Protein AF-A0AAE0XET7-F1 (afdb_monomer_lite)

Secondary structure (DSSP, 8-state):
--PPPPPP-----------GGG---HHHHHHHHHHHHSPPP-------PPP----PPPPP------------TT-SS-TTPPPPPP-----PPPHHHHHHHHHHHHHHHHHHHHHHHHHHHS--PPPPPPSS-THHHHHTTT-----------HHHHHHHHHTTB--GGG----GGG-----TT--HHHHHHHHHHHHHHHHHTTTT-HHHHHHHHHHHHHHHHHHHHHHHTTS--S-HHHHHHHHH---HHHHHHHHHHHHHHTT-GGGGGB---HHHHHHTHHHHHHHTTSHHHHHHHHS--------GGGSSS-------

Organism: NCBI:txid231223

pLDDT: mean 75.98, std 22.24, range [29.56, 98.19]

Foldseek 3Di:
DDDDDDDDDDDDDDDDDPDPPPPDDLVNVVVVCVVPPPDDDDDPDDDDDDDDDDDDDDDDDDDDDDDDDDDDPPPPPPPDDPPDPDPPPPPDDDPVLVVVVVLQVVLVVQQVVQVVCCVPPNHDDHDDHDPDDNVVVVVPVPPPPVPPVPPQALVNVLVVQVVQFADLLPPDDLVLLDDDDDPPCDPVNLLVSLQSLLVVCVVVVVQQLQSLLSNLVSLVVSVVVVVVCVVVVVDVDDPQVVCCVRPNDGPVSSVLSVVSNVVLVQFVSSSRGRGRSVVCSVCVVSVVVSCVDSVSVCVRNDDDCNDDDDPPPPPPPDDDDDD

Sequence (323 aa):
MSNTPSPTDSELLADSPRDLSELVDPQTAKTYYQTVYISPESSQDTLILPDNMNQAPSTSKHQFVQGATVPNPAFEQAVNTPLPPSPTMQQSWTPEEIIILQEHLIFHTKMIEAINTAAVSGPQKLPKPPKRKLENLFKEKGGKLKKTKKVMTPQGFHNYLLQHIQDMTKSISREAFLFKVGEDVHIDQAIDQLKNAYKHLCRQNSQSMVFNCEFGNFLNELYKWFEQMKIQGLITMSWQVWLNTHINISASHASSLRQLSSIVNGFPKLKTIDLPLREVLQNLKLLKEMLTVPEYFTFWASAVAIPFETTSSQEQVVAKEHP

Radius of gyration: 33.46 Å; chains: 1; bounding box: 65×125×62 Å

Structure (mmCIF, N/CA/C/O backbone):
data_AF-A0AAE0XET7-F1
#
_entry.id   AF-A0AAE0XET7-F1
#
loop_
_atom_site.group_PDB
_atom_site.id
_atom_site.type_symbol
_atom_site.label_atom_id
_atom_site.label_alt_id
_atom_site.label_comp_id
_atom_site.label_asym_id
_atom_site.label_entity_id
_atom_site.label_seq_id
_atom_site.pdbx_PDB_ins_code
_atom_site.Cartn_x
_atom_site.Cartn_y
_atom_site.Cartn_z
_atom_site.occupancy
_atom_site.B_iso_or_equiv
_atom_site.auth_seq_id
_atom_site.auth_comp_id
_atom_site.auth_asym_id
_atom_site.auth_atom_id
_atom_site.pdbx_PDB_model_num
ATOM 1 N N . MET A 1 1 ? 13.924 -73.139 -17.179 1.00 52.06 1 MET A N 1
ATOM 2 C CA . MET A 1 1 ? 13.373 -73.281 -15.816 1.00 52.06 1 MET A CA 1
ATOM 3 C C . MET A 1 1 ? 14.205 -72.406 -14.901 1.00 52.06 1 MET A C 1
ATOM 5 O O . MET A 1 1 ? 15.321 -72.782 -14.572 1.00 52.06 1 MET A O 1
ATOM 9 N N . SER A 1 2 ? 13.705 -71.213 -14.589 1.00 38.22 2 SER A N 1
ATOM 10 C CA . SER A 1 2 ? 14.395 -70.228 -13.755 1.00 38.22 2 SER A CA 1
ATOM 11 C C . SER A 1 2 ? 13.341 -69.569 -12.874 1.00 38.22 2 SER A C 1
ATOM 13 O O . SER A 1 2 ? 12.460 -68.879 -13.376 1.00 38.22 2 SER A O 1
ATOM 15 N N . ASN A 1 3 ? 13.402 -69.884 -11.581 1.00 42.00 3 ASN A N 1
ATOM 16 C CA . ASN A 1 3 ? 12.521 -69.371 -10.539 1.00 42.00 3 ASN A CA 1
ATOM 17 C C . ASN A 1 3 ? 12.942 -67.946 -10.167 1.00 42.00 3 ASN A C 1
ATOM 19 O O . ASN A 1 3 ? 14.066 -67.734 -9.717 1.00 42.00 3 ASN A O 1
ATOM 23 N N . THR A 1 4 ? 12.029 -66.991 -10.307 1.00 50.12 4 THR A N 1
ATOM 24 C CA . THR A 1 4 ? 12.120 -65.659 -9.696 1.00 50.12 4 THR A CA 1
ATOM 25 C C . THR A 1 4 ? 11.289 -65.634 -8.410 1.00 50.12 4 THR A C 1
ATOM 27 O O . THR A 1 4 ? 10.130 -66.051 -8.457 1.00 50.12 4 THR A O 1
ATOM 30 N N . PRO A 1 5 ? 11.830 -65.165 -7.270 1.00 54.12 5 PRO A N 1
ATOM 31 C CA . PRO A 1 5 ? 11.065 -65.033 -6.036 1.00 54.12 5 PRO A CA 1
ATOM 32 C C . PRO A 1 5 ? 10.233 -63.740 -6.010 1.00 54.12 5 PRO A C 1
ATOM 34 O O . PRO A 1 5 ? 10.670 -62.685 -6.469 1.00 54.12 5 PRO A O 1
ATOM 37 N N . SER A 1 6 ? 9.029 -63.870 -5.453 1.00 44.47 6 SER A N 1
ATOM 38 C CA . SER A 1 6 ? 8.052 -62.810 -5.175 1.00 44.47 6 SER A CA 1
ATOM 39 C C . SER A 1 6 ? 8.551 -61.862 -4.074 1.00 44.47 6 SER A C 1
ATOM 41 O O . SER A 1 6 ? 9.122 -62.355 -3.099 1.00 44.47 6 SER A O 1
ATOM 43 N N . PRO A 1 7 ? 8.315 -60.539 -4.162 1.00 56.00 7 PRO A N 1
ATOM 44 C CA . PRO A 1 7 ? 8.606 -59.624 -3.072 1.00 56.00 7 PRO A CA 1
ATOM 45 C C . PRO A 1 7 ? 7.455 -59.611 -2.061 1.00 56.00 7 PRO A C 1
ATOM 47 O O . PRO A 1 7 ? 6.288 -59.444 -2.408 1.00 56.00 7 PRO A O 1
ATOM 50 N N . THR A 1 8 ? 7.847 -59.833 -0.814 1.00 51.62 8 THR A N 1
ATOM 51 C CA . THR A 1 8 ? 7.053 -59.877 0.408 1.00 51.62 8 THR A CA 1
ATOM 52 C C . THR A 1 8 ? 6.444 -58.519 0.753 1.00 51.62 8 THR A C 1
ATOM 54 O O . THR A 1 8 ? 7.097 -57.482 0.621 1.00 51.62 8 THR A O 1
ATOM 57 N N . ASP A 1 9 ? 5.210 -58.571 1.250 1.00 47.06 9 ASP A N 1
ATOM 58 C CA . ASP A 1 9 ? 4.453 -57.486 1.868 1.00 47.06 9 ASP A CA 1
ATOM 59 C C . ASP A 1 9 ? 5.293 -56.671 2.862 1.00 47.06 9 ASP A C 1
ATOM 61 O O . ASP A 1 9 ? 5.854 -57.208 3.818 1.00 47.06 9 ASP A O 1
ATOM 65 N N . SER A 1 10 ? 5.357 -55.356 2.640 1.00 47.47 10 SER A N 1
ATOM 66 C CA . SER A 1 10 ? 5.824 -54.383 3.628 1.00 47.47 10 SER A CA 1
ATOM 67 C C . SER A 1 10 ? 4.638 -53.564 4.123 1.00 47.47 10 SER A C 1
ATOM 69 O O . SER A 1 10 ? 4.019 -52.789 3.396 1.00 47.47 10 SER A O 1
ATOM 71 N N . GLU A 1 11 ? 4.350 -53.815 5.388 1.00 43.31 11 GLU A N 1
ATOM 72 C CA . GLU A 1 11 ? 3.424 -53.179 6.313 1.00 43.31 11 GLU A CA 1
ATOM 73 C C . GLU A 1 11 ? 3.522 -51.637 6.259 1.00 43.31 11 GLU A C 1
ATOM 75 O O . GLU A 1 11 ? 4.497 -51.034 6.707 1.00 43.31 11 GLU A O 1
ATOM 80 N N . LEU A 1 12 ? 2.506 -50.983 5.686 1.00 41.19 12 LEU A N 1
ATOM 81 C CA . LEU A 1 12 ? 2.337 -49.527 5.709 1.00 41.19 12 LEU A CA 1
ATOM 82 C C . LEU A 1 12 ? 1.674 -49.118 7.033 1.00 41.19 12 LEU A C 1
ATOM 84 O O . LEU A 1 12 ? 0.451 -49.122 7.166 1.00 41.19 12 LEU A O 1
ATOM 88 N N . LEU A 1 13 ? 2.502 -48.762 8.017 1.00 43.97 13 LEU A N 1
ATOM 89 C CA . LEU A 1 13 ? 2.089 -48.025 9.212 1.00 43.97 13 LEU A CA 1
ATOM 90 C C . LEU A 1 13 ? 1.593 -46.633 8.796 1.00 43.97 13 LEU A C 1
ATOM 92 O O . LEU A 1 13 ? 2.347 -45.815 8.271 1.00 43.97 13 LEU A O 1
ATOM 96 N N . ALA A 1 14 ? 0.306 -46.379 9.024 1.00 37.56 14 ALA A N 1
ATOM 97 C CA . ALA A 1 14 ? -0.303 -45.069 8.872 1.00 37.56 14 ALA A CA 1
ATOM 98 C C . ALA A 1 14 ? 0.220 -44.129 9.970 1.00 37.56 14 ALA A C 1
ATOM 100 O O . ALA A 1 14 ? -0.197 -44.217 11.126 1.00 37.56 14 ALA A O 1
ATOM 101 N N . ASP A 1 15 ? 1.132 -43.231 9.600 1.00 36.34 15 ASP A N 1
ATOM 102 C CA . ASP A 1 15 ? 1.523 -42.101 10.438 1.00 36.34 15 ASP A CA 1
ATOM 103 C C . ASP A 1 15 ? 0.338 -41.131 10.548 1.00 36.34 15 ASP A C 1
ATOM 105 O O . ASP A 1 15 ? -0.102 -40.507 9.580 1.00 36.34 15 ASP A O 1
ATOM 109 N N . SER A 1 16 ? -0.206 -41.045 11.758 1.00 39.38 16 SER A N 1
ATOM 110 C CA . SER A 1 16 ? -1.257 -40.103 12.129 1.00 39.38 16 SER A CA 1
ATOM 111 C C . SER A 1 16 ? -0.731 -38.661 12.003 1.00 39.38 16 SER A C 1
ATOM 113 O O . SER A 1 16 ? 0.401 -38.396 12.423 1.00 39.38 16 SER A O 1
ATOM 115 N N . PRO A 1 17 ? -1.503 -37.703 11.454 1.00 38.66 17 PRO A N 1
ATOM 116 C CA . PRO A 1 17 ? -1.043 -36.328 11.304 1.00 38.66 17 PRO A CA 1
ATOM 117 C C . PRO A 1 17 ? -0.797 -35.705 12.682 1.00 38.66 17 PRO A C 1
ATOM 119 O O . PRO A 1 17 ? -1.722 -35.513 13.470 1.00 38.66 17 PRO A O 1
ATOM 122 N N . ARG A 1 18 ? 0.474 -35.397 12.970 1.00 41.59 18 ARG A N 1
ATOM 123 C CA . ARG A 1 18 ? 0.871 -34.609 14.140 1.00 41.59 18 ARG A CA 1
ATOM 124 C C . ARG A 1 18 ? 0.162 -33.259 14.097 1.00 41.59 18 ARG A C 1
ATOM 126 O O . ARG A 1 18 ? 0.288 -32.517 13.125 1.00 41.59 18 ARG A O 1
ATOM 133 N N . ASP A 1 19 ? -0.554 -32.957 15.171 1.00 39.28 19 ASP A N 1
ATOM 134 C CA . ASP A 1 19 ? -1.154 -31.657 15.425 1.00 39.28 19 ASP A CA 1
ATOM 135 C C . ASP A 1 19 ? -0.039 -30.601 15.543 1.00 39.28 19 ASP A C 1
ATOM 137 O O . ASP A 1 19 ? 0.732 -30.574 16.501 1.00 39.28 19 ASP A O 1
ATOM 141 N N . LEU A 1 20 ? 0.109 -29.770 14.508 1.00 42.28 20 LEU A N 1
ATOM 142 C CA . LEU A 1 20 ? 1.127 -28.714 14.422 1.00 42.28 20 LEU A CA 1
ATOM 143 C C . LEU A 1 20 ? 0.732 -27.441 15.192 1.00 42.28 20 LEU A C 1
ATOM 145 O O . LEU A 1 20 ? 1.445 -26.439 15.117 1.00 42.28 20 LEU A O 1
ATOM 149 N N . SER A 1 21 ? -0.381 -27.450 15.935 1.00 45.69 21 SER A N 1
ATOM 150 C CA . SER A 1 21 ? -0.809 -26.294 16.730 1.00 45.69 21 SER A CA 1
ATOM 151 C C . SER A 1 21 ? 0.011 -26.076 18.013 1.00 45.69 21 SER A C 1
ATOM 153 O O . SER A 1 21 ? -0.065 -24.998 18.600 1.00 45.69 21 SER A O 1
ATOM 155 N N . GLU A 1 22 ? 0.857 -27.035 18.409 1.00 46.75 22 GLU A N 1
ATOM 156 C CA . GLU A 1 22 ? 1.582 -27.011 19.691 1.00 46.75 22 GLU A CA 1
ATOM 157 C C . GLU A 1 22 ? 3.047 -26.533 19.634 1.00 46.75 22 GLU A C 1
ATOM 159 O O . GLU A 1 22 ? 3.711 -26.483 20.668 1.00 46.75 22 GLU A O 1
ATOM 164 N N . LEU A 1 23 ? 3.583 -26.151 18.467 1.00 41.59 23 LEU A N 1
ATOM 165 C CA . LEU A 1 23 ? 5.037 -25.954 18.305 1.00 41.59 23 LEU A CA 1
ATOM 166 C C . LEU A 1 23 ? 5.469 -24.599 17.738 1.00 41.59 23 LEU A C 1
ATOM 168 O O . LEU A 1 23 ? 6.503 -24.490 17.080 1.00 41.59 23 LEU A O 1
ATOM 172 N N . VAL A 1 24 ? 4.723 -23.539 18.047 1.00 49.75 24 VAL A N 1
ATOM 173 C CA . VAL A 1 24 ? 5.228 -22.170 17.882 1.00 49.75 24 VAL A CA 1
ATOM 174 C C . VAL A 1 24 ? 5.220 -21.485 19.238 1.00 49.75 24 VAL A C 1
ATOM 176 O O . VAL A 1 24 ? 4.208 -20.950 19.683 1.00 49.75 24 VAL A O 1
ATOM 179 N N . ASP A 1 25 ? 6.377 -21.509 19.897 1.00 57.09 25 ASP A N 1
ATOM 180 C CA . ASP A 1 25 ? 6.626 -20.701 21.084 1.00 57.09 25 ASP A CA 1
ATOM 181 C C . ASP A 1 25 ? 6.330 -19.213 20.761 1.00 57.09 25 ASP A C 1
ATOM 183 O O . ASP A 1 25 ? 6.913 -18.654 19.819 1.00 57.09 25 ASP A O 1
ATOM 187 N N . PRO A 1 26 ? 5.437 -18.546 21.517 1.00 54.06 26 PRO A N 1
ATOM 188 C CA . PRO A 1 26 ? 5.082 -17.145 21.306 1.00 54.06 26 PRO A CA 1
ATOM 189 C C . PRO A 1 26 ? 6.286 -16.191 21.297 1.00 54.06 26 PRO A C 1
ATOM 191 O O . PRO A 1 26 ? 6.232 -15.148 20.635 1.00 54.06 26 PRO A O 1
ATOM 194 N N . GLN A 1 27 ? 7.385 -16.519 21.993 1.00 51.22 27 GLN A N 1
ATOM 195 C CA . GLN A 1 27 ? 8.610 -15.713 21.923 1.00 51.22 27 GLN A CA 1
ATOM 196 C C . GLN A 1 27 ? 9.324 -15.840 20.574 1.00 51.22 27 GLN A C 1
ATOM 198 O O . GLN A 1 27 ? 9.840 -14.842 20.060 1.00 51.22 27 GLN A O 1
ATOM 203 N N . THR A 1 28 ? 9.305 -17.020 19.959 1.00 59.47 28 THR A N 1
ATOM 204 C CA . THR A 1 28 ? 9.910 -17.256 18.641 1.00 59.47 28 THR A CA 1
ATOM 205 C C . THR A 1 28 ? 9.169 -16.473 17.551 1.00 59.47 28 THR A C 1
ATOM 207 O O . THR A 1 28 ? 9.800 -15.787 16.742 1.00 59.47 28 THR A O 1
ATOM 210 N N . ALA A 1 29 ? 7.831 -16.452 17.595 1.00 51.06 29 ALA A N 1
ATOM 211 C CA . ALA A 1 29 ? 7.020 -15.616 16.707 1.00 51.06 29 ALA A CA 1
ATOM 212 C C . ALA A 1 29 ? 7.322 -14.116 16.898 1.00 51.06 29 ALA A C 1
ATOM 214 O O . ALA A 1 29 ? 7.535 -13.389 15.927 1.00 51.06 29 ALA A O 1
ATOM 215 N N . LYS A 1 30 ? 7.434 -13.646 18.147 1.00 51.06 30 LYS A N 1
ATOM 216 C CA . LYS A 1 30 ? 7.759 -12.242 18.451 1.00 51.06 30 LYS A CA 1
ATOM 217 C C . LYS A 1 30 ? 9.141 -11.828 17.925 1.00 51.06 30 LYS A C 1
ATOM 219 O O . LYS A 1 30 ? 9.289 -10.728 17.390 1.00 51.06 30 LYS A O 1
ATOM 224 N N . THR A 1 31 ? 10.125 -12.723 18.025 1.00 56.62 31 THR A N 1
ATOM 225 C CA . THR A 1 31 ? 11.506 -12.483 17.578 1.00 56.62 31 THR A CA 1
ATOM 226 C C . THR A 1 31 ? 11.601 -12.436 16.052 1.00 56.62 31 THR A C 1
ATOM 228 O O . THR A 1 31 ? 12.252 -11.536 15.518 1.00 56.62 31 THR A O 1
ATOM 231 N N . TYR A 1 32 ? 10.882 -13.321 15.349 1.00 46.12 32 TYR A N 1
ATOM 232 C CA . TYR A 1 32 ? 10.802 -13.340 13.883 1.00 46.12 32 TYR A CA 1
ATOM 233 C C . TYR A 1 32 ? 10.241 -12.023 13.317 1.00 46.12 32 TYR A C 1
ATOM 235 O O . TYR A 1 32 ? 10.806 -11.442 12.390 1.00 46.12 32 TYR A O 1
ATOM 243 N N . TYR A 1 33 ? 9.190 -11.467 13.928 1.00 48.81 33 TYR A N 1
ATOM 244 C CA . TYR A 1 33 ? 8.641 -10.179 13.486 1.00 48.81 33 TYR A CA 1
ATOM 245 C C . TYR A 1 33 ? 9.577 -8.992 13.757 1.00 48.81 33 TYR A C 1
ATOM 247 O O . TYR A 1 33 ? 9.623 -8.055 12.959 1.00 48.81 33 TYR A O 1
ATOM 255 N N . GLN A 1 34 ? 10.356 -9.027 14.841 1.00 50.78 34 GLN A N 1
ATOM 256 C CA . GLN A 1 34 ? 11.347 -7.989 15.137 1.00 50.78 34 GLN A CA 1
ATOM 257 C C . GLN A 1 34 ? 12.543 -8.013 14.175 1.00 50.78 34 GLN A C 1
ATOM 259 O O . GLN A 1 34 ? 13.061 -6.950 13.841 1.00 50.78 34 GLN A O 1
ATOM 264 N N . THR A 1 35 ? 12.954 -9.190 13.693 1.00 49.00 35 THR A N 1
ATOM 265 C CA . THR A 1 35 ? 14.085 -9.320 12.754 1.00 49.00 35 THR A CA 1
ATOM 266 C C . THR A 1 35 ? 13.698 -9.069 11.298 1.00 49.00 35 THR A C 1
ATOM 268 O O . THR A 1 35 ? 14.518 -8.555 10.545 1.00 49.00 35 THR A O 1
ATOM 271 N N . VAL A 1 36 ? 12.463 -9.381 10.893 1.00 49.06 36 VAL A N 1
ATOM 272 C CA . VAL A 1 36 ? 12.037 -9.269 9.484 1.00 49.06 36 VAL A CA 1
ATOM 273 C C . VAL A 1 36 ? 11.440 -7.892 9.137 1.00 49.06 36 VAL A C 1
ATOM 275 O O . VAL A 1 36 ? 11.493 -7.485 7.979 1.00 49.06 36 VAL A O 1
ATOM 278 N N . TYR A 1 37 ? 10.911 -7.132 10.111 1.00 46.75 37 TYR A N 1
ATOM 279 C CA . TYR A 1 37 ? 10.130 -5.908 9.833 1.00 46.75 37 TYR A CA 1
ATOM 280 C C . TYR A 1 37 ? 10.711 -4.591 10.375 1.00 46.75 37 TYR A C 1
ATOM 282 O O . TYR A 1 37 ? 10.099 -3.534 10.184 1.00 46.75 37 TYR A O 1
ATOM 290 N N . ILE A 1 38 ? 11.891 -4.612 11.000 1.00 40.78 38 ILE A N 1
ATOM 291 C CA . ILE A 1 38 ? 12.668 -3.396 11.279 1.00 40.78 38 ILE A CA 1
ATOM 292 C C . ILE A 1 38 ? 13.593 -3.165 10.078 1.00 40.78 38 ILE A C 1
ATOM 294 O O . ILE A 1 38 ? 14.682 -3.719 9.989 1.00 40.78 38 ILE A O 1
ATOM 298 N N . SER A 1 39 ? 13.106 -2.394 9.104 1.00 38.38 39 SER A N 1
ATOM 299 C CA . SER A 1 39 ? 13.866 -2.034 7.903 1.00 38.38 39 SER A CA 1
ATOM 300 C C . SER A 1 39 ? 15.103 -1.196 8.266 1.00 38.38 39 SER A C 1
ATOM 302 O O . SER A 1 39 ? 14.964 -0.266 9.066 1.00 38.38 39 SER A O 1
ATOM 304 N N . PRO A 1 40 ? 16.275 -1.447 7.650 1.00 39.03 40 PRO A N 1
ATOM 305 C CA . PRO A 1 40 ? 17.403 -0.528 7.704 1.00 39.03 40 PRO A CA 1
ATOM 306 C C . PRO A 1 40 ? 17.065 0.760 6.939 1.00 39.03 40 PRO A C 1
ATOM 308 O O . PRO A 1 40 ? 16.217 0.788 6.042 1.00 39.03 40 PRO A O 1
ATOM 311 N N . GLU A 1 41 ? 17.702 1.839 7.367 1.00 34.47 41 GLU A N 1
ATOM 312 C CA . GLU A 1 41 ? 17.456 3.224 6.992 1.00 34.47 41 GLU A CA 1
ATOM 313 C C . GLU A 1 41 ? 17.595 3.513 5.484 1.00 34.47 41 GLU A C 1
ATOM 315 O O . GLU A 1 41 ? 18.592 3.195 4.849 1.00 34.47 41 GLU A O 1
ATOM 320 N N . SER A 1 42 ? 16.579 4.194 4.941 1.00 35.78 42 SER A N 1
ATOM 321 C CA . SER A 1 42 ? 16.695 5.438 4.162 1.00 35.78 42 SER A CA 1
ATOM 322 C C . SER A 1 42 ? 17.997 5.660 3.362 1.00 35.78 42 SER A C 1
ATOM 324 O O . SER A 1 42 ? 18.844 6.467 3.752 1.00 35.78 42 SER A O 1
ATOM 326 N N . SER A 1 43 ? 18.084 5.102 2.155 1.00 37.31 43 SER A N 1
ATOM 327 C CA . SER A 1 43 ? 18.883 5.713 1.085 1.00 37.31 43 SER A CA 1
ATOM 328 C C . SER A 1 43 ? 18.164 6.975 0.597 1.00 37.31 43 SER A C 1
ATOM 330 O O . SER A 1 43 ? 17.127 6.901 -0.062 1.00 37.31 43 SER A O 1
ATOM 332 N N . GLN A 1 44 ? 18.678 8.147 0.977 1.00 36.31 44 GLN A N 1
ATOM 333 C CA . GLN A 1 44 ? 18.281 9.415 0.371 1.00 36.31 44 GLN A CA 1
ATOM 334 C C . GLN A 1 44 ? 18.943 9.529 -1.002 1.00 36.31 44 GLN A C 1
ATOM 336 O O . GLN A 1 44 ? 20.104 9.918 -1.106 1.00 36.31 44 GLN A O 1
ATOM 341 N N . ASP A 1 45 ? 18.197 9.206 -2.056 1.00 32.50 45 ASP A N 1
ATOM 342 C CA . ASP A 1 45 ? 18.604 9.568 -3.407 1.00 32.50 45 ASP A CA 1
ATOM 343 C C . ASP A 1 45 ? 18.416 11.072 -3.610 1.00 32.50 45 ASP A C 1
ATOM 345 O O . ASP A 1 45 ? 17.323 11.638 -3.511 1.00 32.50 45 ASP A O 1
ATOM 349 N N . THR A 1 46 ? 19.547 11.718 -3.868 1.00 33.12 46 THR A N 1
ATOM 350 C CA . THR A 1 46 ? 19.669 13.138 -4.169 1.00 33.12 46 THR A CA 1
ATOM 351 C C . THR A 1 46 ? 19.115 13.375 -5.572 1.00 33.12 46 THR A C 1
ATOM 353 O O . THR A 1 46 ? 19.678 12.914 -6.562 1.00 33.12 46 THR A O 1
ATOM 356 N N . LEU A 1 47 ? 17.988 14.083 -5.659 1.00 29.56 47 LEU A N 1
ATOM 357 C CA . LEU A 1 47 ? 17.382 14.515 -6.918 1.00 29.56 47 LEU A CA 1
ATOM 358 C C . LEU A 1 47 ? 18.292 15.530 -7.623 1.00 29.56 47 LEU A C 1
ATOM 360 O O . LEU A 1 47 ? 18.356 16.696 -7.239 1.00 29.56 47 LEU A O 1
ATOM 364 N N . ILE A 1 48 ? 18.957 15.084 -8.687 1.00 34.00 48 ILE A N 1
ATOM 365 C CA . ILE A 1 48 ? 19.506 15.953 -9.729 1.00 34.00 48 ILE A CA 1
ATOM 366 C C . ILE A 1 48 ? 18.359 16.257 -10.702 1.00 34.00 48 ILE A C 1
ATOM 368 O O . ILE A 1 48 ? 17.852 15.363 -11.377 1.00 34.00 48 ILE A O 1
ATOM 372 N N . LEU A 1 49 ? 17.923 17.517 -10.734 1.00 31.84 49 LEU A N 1
ATOM 373 C CA . LEU A 1 49 ? 16.974 18.059 -11.711 1.00 31.84 49 LEU A CA 1
ATOM 374 C C . LEU A 1 49 ? 17.703 18.337 -13.035 1.00 31.84 49 LEU A C 1
ATOM 376 O O . LEU A 1 49 ? 18.648 19.128 -13.022 1.00 31.84 49 LEU A O 1
ATOM 380 N N . PRO A 1 50 ? 17.269 17.777 -14.177 1.00 37.44 50 PRO A N 1
ATOM 381 C CA . PRO A 1 50 ? 17.597 18.355 -15.466 1.00 37.44 50 PRO A CA 1
ATOM 382 C C . PRO A 1 50 ? 16.628 19.493 -15.801 1.00 37.44 50 PRO A C 1
ATOM 384 O O . PRO A 1 50 ? 15.407 19.380 -15.675 1.00 37.44 50 PRO A O 1
ATOM 387 N N . ASP A 1 51 ? 17.238 20.592 -16.227 1.00 35.31 51 ASP A N 1
ATOM 388 C CA . ASP A 1 51 ? 16.622 21.751 -16.851 1.00 35.31 51 ASP A CA 1
ATOM 389 C C . ASP A 1 51 ? 15.903 21.385 -18.161 1.00 35.31 51 ASP A C 1
ATOM 391 O O . ASP A 1 51 ? 16.332 20.492 -18.895 1.00 35.31 51 ASP A O 1
ATOM 395 N N . ASN A 1 52 ? 14.916 22.222 -18.501 1.00 34.38 52 ASN A N 1
ATOM 396 C CA . ASN A 1 52 ? 14.391 22.480 -19.849 1.00 34.38 52 ASN A CA 1
ATOM 397 C C . ASN A 1 52 ? 13.192 21.634 -20.345 1.00 34.38 52 ASN A C 1
ATOM 399 O O . ASN A 1 52 ? 13.317 20.471 -20.708 1.00 34.38 52 ASN A O 1
ATOM 403 N N . MET A 1 53 ? 12.021 22.270 -20.475 1.00 33.81 53 MET A N 1
ATOM 404 C CA . MET A 1 53 ? 11.468 22.699 -21.775 1.00 33.81 53 MET A CA 1
ATOM 405 C C . MET A 1 53 ? 10.038 23.233 -21.596 1.00 33.81 53 MET A C 1
ATOM 407 O O . MET A 1 53 ? 9.091 22.502 -21.312 1.00 33.81 53 MET A O 1
ATOM 411 N N . ASN A 1 54 ? 9.895 24.540 -21.814 1.00 38.06 54 ASN A N 1
ATOM 412 C CA . ASN A 1 54 ? 8.619 25.226 -21.982 1.00 38.06 54 ASN A CA 1
ATOM 413 C C . ASN A 1 54 ? 7.952 24.789 -23.295 1.00 38.06 54 ASN A C 1
ATOM 415 O O . ASN A 1 54 ? 8.449 25.112 -24.373 1.00 38.06 54 ASN A O 1
ATOM 419 N N . GLN A 1 55 ? 6.781 24.157 -23.210 1.00 35.47 55 GLN A N 1
ATOM 420 C CA . GLN A 1 55 ? 5.780 24.199 -24.277 1.00 35.47 55 GLN A CA 1
ATOM 421 C C . GLN A 1 55 ? 4.416 24.521 -23.663 1.00 35.47 55 GLN A C 1
ATOM 423 O O . GLN A 1 55 ? 3.862 23.758 -22.874 1.00 35.47 55 GLN A O 1
ATOM 428 N N . ALA A 1 56 ? 3.905 25.702 -24.006 1.00 41.88 56 ALA A N 1
ATOM 429 C CA . ALA A 1 56 ? 2.582 26.174 -23.633 1.00 41.88 56 ALA A CA 1
ATOM 430 C C . ALA A 1 56 ? 1.513 25.529 -24.533 1.00 41.88 56 ALA A C 1
ATOM 432 O O . ALA A 1 56 ? 1.687 25.530 -25.755 1.00 41.88 56 ALA A O 1
ATOM 433 N N . PRO A 1 57 ? 0.386 25.038 -23.989 1.00 41.84 57 PRO A N 1
ATOM 434 C CA . PRO A 1 57 ? -0.757 24.677 -24.807 1.00 41.84 57 PRO A CA 1
ATOM 435 C C . PRO A 1 57 ? -1.697 25.868 -25.044 1.00 41.84 57 PRO A C 1
ATOM 437 O O . PRO A 1 57 ? -1.966 26.688 -24.166 1.00 41.84 57 PRO A O 1
ATOM 440 N N . SER A 1 58 ? -2.182 25.905 -26.285 1.00 36.91 58 SER A N 1
ATOM 441 C CA . SER A 1 58 ? -3.105 26.863 -26.893 1.00 36.91 58 SER A CA 1
ATOM 442 C C . SER A 1 58 ? -4.348 27.182 -26.060 1.00 36.91 58 SER A C 1
ATOM 444 O O . SER A 1 58 ? -5.040 26.301 -25.552 1.00 36.91 58 SER A O 1
ATOM 446 N N . THR A 1 59 ? -4.686 28.468 -26.035 1.00 36.47 59 THR A N 1
ATOM 447 C CA . THR A 1 59 ? -5.943 29.026 -25.539 1.00 36.47 59 THR A CA 1
ATOM 448 C C . THR A 1 59 ? -7.105 28.676 -26.474 1.00 36.47 59 THR A C 1
ATOM 450 O O . THR A 1 59 ? -7.150 29.085 -27.634 1.00 36.47 59 THR A O 1
ATOM 453 N N . SER A 1 60 ? -8.079 27.923 -25.957 1.00 42.78 60 SER A N 1
ATOM 454 C CA . SER A 1 60 ? -9.356 27.676 -26.632 1.00 42.78 60 SER A CA 1
ATOM 455 C C . SER A 1 60 ? -10.316 28.845 -26.388 1.00 42.78 60 SER A C 1
ATOM 457 O O . SER A 1 60 ? -10.513 29.286 -25.254 1.00 42.78 60 SER A O 1
ATOM 459 N N . LYS A 1 61 ? -10.888 29.370 -27.475 1.00 42.78 61 LYS A N 1
ATOM 460 C CA . LYS A 1 61 ? -11.839 30.488 -27.506 1.00 42.78 61 LYS A CA 1
ATOM 461 C C . LYS A 1 61 ? -13.187 30.054 -26.919 1.00 42.78 61 LYS A C 1
ATOM 463 O O . LYS A 1 61 ? -13.927 29.320 -27.567 1.00 42.78 61 LYS A O 1
ATOM 468 N N . HIS A 1 62 ? -13.548 30.566 -25.743 1.00 48.12 62 HIS A N 1
ATOM 469 C CA . HIS A 1 62 ? -14.934 30.532 -25.277 1.00 48.12 62 HIS A CA 1
ATOM 470 C C . HIS A 1 62 ? -15.743 31.637 -25.966 1.00 48.12 62 HIS A C 1
ATOM 472 O O . HIS A 1 62 ? -15.482 32.827 -25.791 1.00 48.12 62 HIS A O 1
ATOM 478 N N . GLN A 1 63 ? -16.721 31.220 -26.773 1.00 47.22 63 GLN A N 1
ATOM 479 C CA . GLN A 1 63 ? -17.764 32.078 -27.323 1.00 47.22 63 GLN A CA 1
ATOM 480 C C . GLN A 1 63 ? -18.640 32.632 -26.195 1.00 47.22 63 GLN A C 1
ATOM 482 O O . GLN A 1 63 ? -19.202 31.892 -25.390 1.00 47.22 63 GLN A O 1
ATOM 487 N N . PHE A 1 64 ? -18.747 33.956 -26.176 1.00 42.22 64 PHE A N 1
ATOM 488 C CA . PHE A 1 64 ? -19.666 34.731 -25.358 1.00 42.22 64 PHE A CA 1
ATOM 489 C C . PHE A 1 64 ? -21.091 34.524 -25.896 1.00 42.22 64 PHE A C 1
ATOM 491 O O . PHE A 1 64 ? -21.396 34.951 -27.009 1.00 42.22 64 PHE A O 1
ATOM 498 N N . VAL A 1 65 ? -21.962 33.871 -25.127 1.00 51.59 65 VAL A N 1
ATOM 499 C CA . VAL A 1 65 ? -23.405 33.838 -25.404 1.00 51.59 65 VAL A CA 1
ATOM 500 C C . VAL A 1 65 ? -24.038 35.004 -24.651 1.00 51.59 65 VAL A C 1
ATOM 502 O O . VAL A 1 65 ? -24.049 35.030 -23.422 1.00 51.59 65 VAL A O 1
ATOM 505 N N . GLN A 1 66 ? -24.530 35.994 -25.396 1.00 44.59 66 GLN A N 1
ATOM 506 C CA . GLN A 1 66 ? -25.325 37.100 -24.866 1.00 44.59 66 GLN A CA 1
ATOM 507 C C . GLN A 1 66 ? -26.700 36.561 -24.444 1.00 44.59 66 GLN A C 1
ATOM 509 O O . GLN A 1 66 ? -27.558 36.295 -25.282 1.00 44.59 66 GLN A O 1
ATOM 514 N N . GLY A 1 67 ? -26.890 36.354 -23.140 1.00 45.75 67 GLY A N 1
ATOM 515 C CA . GLY A 1 67 ? -28.188 36.048 -22.543 1.00 45.75 67 GLY A CA 1
ATOM 516 C C . GLY A 1 67 ? -28.969 37.332 -22.281 1.00 45.75 67 GLY A C 1
ATOM 517 O O . GLY A 1 67 ? -28.480 38.228 -21.598 1.00 45.75 67 GLY A O 1
ATOM 518 N N . ALA A 1 68 ? -30.171 37.418 -22.846 1.00 48.19 68 ALA A N 1
ATOM 519 C CA . ALA A 1 68 ? -31.096 38.528 -22.676 1.00 48.19 68 ALA A CA 1
ATOM 520 C C . ALA A 1 68 ? -31.565 38.657 -21.216 1.00 48.19 68 ALA A C 1
ATOM 522 O O . ALA A 1 68 ? -32.084 37.713 -20.620 1.00 48.19 68 ALA A O 1
ATOM 523 N N . THR A 1 69 ? -31.398 39.853 -20.658 1.00 47.50 69 THR A N 1
ATOM 524 C CA . THR A 1 69 ? -31.888 40.251 -19.338 1.00 47.50 69 THR A CA 1
ATOM 525 C C . THR A 1 69 ? -33.410 40.384 -19.379 1.00 47.50 69 THR A C 1
ATOM 527 O O . THR A 1 69 ? -33.937 41.332 -19.958 1.00 47.50 69 THR A O 1
ATOM 530 N N . VAL A 1 70 ? -34.129 39.444 -18.764 1.00 58.31 70 VAL A N 1
ATOM 531 C CA . VAL A 1 70 ? -35.566 39.590 -18.492 1.00 58.31 70 VAL A CA 1
ATOM 532 C C . VAL A 1 70 ? -35.719 40.382 -17.186 1.00 58.31 70 VAL A C 1
ATOM 534 O O . VAL A 1 70 ? -35.178 39.951 -16.164 1.00 58.31 70 VAL A O 1
ATOM 537 N N . PRO A 1 71 ? -36.417 41.531 -17.175 1.00 51.28 71 PRO A N 1
ATOM 538 C CA . PRO A 1 71 ? -36.683 42.267 -15.946 1.00 51.28 71 PRO A CA 1
ATOM 539 C C . PRO A 1 71 ? -37.655 41.465 -15.075 1.00 51.28 71 PRO A C 1
ATOM 541 O O . PRO A 1 71 ? -38.755 41.127 -15.503 1.00 51.28 71 PRO A O 1
ATOM 544 N N . ASN A 1 72 ? -37.223 41.138 -13.858 1.00 51.53 72 ASN A N 1
ATOM 545 C CA . ASN A 1 72 ? -38.029 40.466 -12.844 1.00 51.53 72 ASN A CA 1
ATOM 546 C C . ASN A 1 72 ? -38.861 41.525 -12.084 1.00 51.53 72 ASN A C 1
ATOM 548 O O . ASN A 1 72 ? -38.268 42.317 -11.350 1.00 51.53 72 ASN A O 1
ATOM 552 N N . PRO A 1 73 ? -40.200 41.573 -12.221 1.00 53.97 73 PRO A N 1
ATOM 553 C CA . PRO A 1 73 ? -41.042 42.603 -11.603 1.00 53.97 73 PRO A CA 1
ATOM 554 C C . PRO A 1 73 ? -41.352 42.358 -10.110 1.00 53.97 73 PRO A C 1
ATOM 556 O O . PRO A 1 73 ? -42.255 42.972 -9.554 1.00 53.97 73 PRO A O 1
ATOM 559 N N . ALA A 1 74 ? -40.620 41.473 -9.428 1.00 51.91 74 ALA A N 1
ATOM 560 C CA . ALA A 1 74 ? -40.921 41.079 -8.048 1.00 51.91 74 ALA A CA 1
ATOM 561 C C . ALA A 1 74 ? -40.226 41.922 -6.952 1.00 51.91 74 ALA A C 1
ATOM 563 O O . ALA A 1 74 ? -40.274 41.541 -5.784 1.00 51.91 74 ALA A O 1
ATOM 564 N N . PHE A 1 75 ? -39.567 43.041 -7.283 1.00 49.81 75 PHE A N 1
ATOM 565 C CA . PHE A 1 75 ? -38.688 43.751 -6.334 1.00 49.81 75 PHE A CA 1
ATOM 566 C C . PHE A 1 75 ? -39.272 45.013 -5.668 1.00 49.81 75 PHE A C 1
ATOM 568 O O . PHE A 1 75 ? -38.562 45.678 -4.920 1.00 49.81 75 PHE A O 1
ATOM 575 N N . GLU A 1 76 ? -40.552 45.342 -5.869 1.00 51.53 76 GLU A N 1
ATOM 576 C CA . GLU A 1 76 ? -41.130 46.605 -5.360 1.00 51.53 76 GLU A CA 1
ATOM 577 C C . GLU A 1 76 ? -42.044 46.489 -4.124 1.00 51.53 76 GLU A C 1
ATOM 579 O O . GLU A 1 76 ? -42.635 47.482 -3.712 1.00 51.53 76 GLU A O 1
ATOM 584 N N . GLN A 1 77 ? -42.139 45.334 -3.452 1.00 52.75 77 GLN A N 1
ATOM 585 C CA . GLN A 1 77 ? -43.031 45.187 -2.279 1.00 52.75 77 GLN A CA 1
ATOM 586 C C . GLN A 1 77 ? -42.345 44.982 -0.916 1.00 52.75 77 GLN A C 1
ATOM 588 O O . GLN A 1 77 ? -43.007 44.618 0.052 1.00 52.75 77 GLN A O 1
ATOM 593 N N . ALA A 1 78 ? -41.050 45.277 -0.775 1.00 50.53 78 ALA A N 1
ATOM 594 C CA . ALA A 1 78 ? -40.319 45.064 0.486 1.00 50.53 78 ALA A CA 1
ATOM 595 C C . ALA A 1 78 ? -39.972 46.348 1.278 1.00 50.53 78 ALA A C 1
ATOM 597 O O . ALA A 1 78 ? -39.058 46.327 2.098 1.00 50.53 78 ALA A O 1
ATOM 598 N N . VAL A 1 79 ? -40.677 47.469 1.070 1.00 53.22 79 VAL A N 1
ATOM 599 C CA . VAL A 1 79 ? -40.298 48.777 1.664 1.00 53.22 79 VAL A CA 1
ATOM 600 C C . VAL A 1 79 ? -40.879 49.034 3.071 1.00 53.22 79 VAL A C 1
ATOM 602 O O . VAL A 1 79 ? -40.483 49.994 3.715 1.00 53.22 79 VAL A O 1
ATOM 605 N N . ASN A 1 80 ? -41.732 48.166 3.629 1.00 54.91 80 ASN A N 1
ATOM 606 C CA . ASN A 1 80 ? -42.341 48.400 4.955 1.00 54.91 80 ASN A CA 1
ATOM 607 C C . ASN A 1 80 ? -42.265 47.195 5.909 1.00 54.91 80 ASN A C 1
ATOM 609 O O . ASN A 1 80 ? -43.230 46.888 6.605 1.00 54.91 80 ASN A O 1
ATOM 613 N N . THR A 1 81 ? -41.119 46.510 5.971 1.00 60.66 81 THR A N 1
ATOM 614 C CA . THR A 1 81 ? -40.872 45.545 7.058 1.00 60.66 81 THR A CA 1
ATOM 615 C C . THR A 1 81 ? -40.154 46.274 8.200 1.00 60.66 81 THR A C 1
ATOM 617 O O . THR A 1 81 ? -39.069 46.806 7.958 1.00 60.66 81 THR A O 1
ATOM 620 N N . PRO A 1 82 ? -40.716 46.337 9.424 1.00 60.03 82 PRO A N 1
ATOM 621 C CA . PRO A 1 82 ? -40.031 46.907 10.581 1.00 60.03 82 PRO A CA 1
ATOM 622 C C . PRO A 1 82 ? -38.675 46.225 10.756 1.00 60.03 82 PRO A C 1
ATOM 624 O O . PRO A 1 82 ? -38.610 44.993 10.786 1.00 60.03 82 PRO A O 1
ATOM 627 N N . LEU A 1 83 ? -37.597 47.014 10.837 1.00 53.91 83 LEU A N 1
ATOM 628 C CA . LEU A 1 83 ? -36.259 46.481 11.077 1.00 53.91 83 LEU A CA 1
ATOM 629 C C . LEU A 1 83 ? -36.307 45.586 12.327 1.00 53.91 83 LEU A C 1
ATOM 631 O O . LEU A 1 83 ? -36.770 46.054 13.374 1.00 53.91 83 LEU A O 1
ATOM 635 N N . PRO A 1 84 ? -35.838 44.325 12.257 1.00 70.69 84 PRO A N 1
ATOM 636 C CA . PRO A 1 84 ? -35.673 43.527 13.459 1.00 70.69 84 PRO A CA 1
ATOM 637 C C . PRO A 1 84 ? -34.759 44.295 14.425 1.00 70.69 84 PRO A C 1
ATOM 639 O O . PRO A 1 84 ? -33.809 44.942 13.969 1.00 70.69 84 PRO A O 1
ATOM 642 N N . PRO A 1 85 ? -35.041 44.266 15.740 1.00 64.44 85 PRO A N 1
ATOM 643 C CA . PRO A 1 85 ? -34.220 44.958 16.720 1.00 64.44 85 PRO A CA 1
ATOM 644 C C 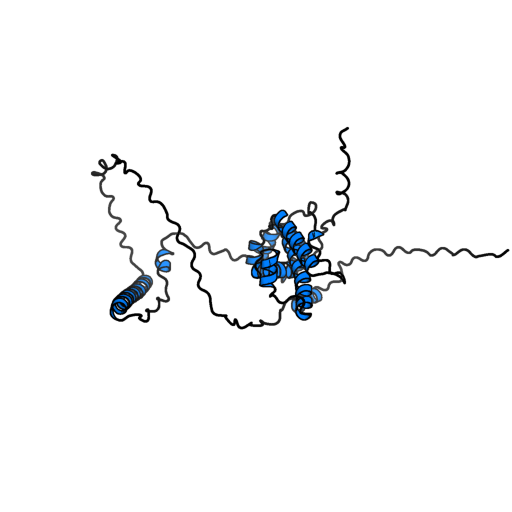. PRO A 1 85 ? -32.774 44.507 16.541 1.00 64.44 85 PRO A C 1
ATOM 646 O O . PRO A 1 85 ? -32.487 43.308 16.590 1.00 64.44 85 PRO A O 1
ATOM 649 N N . SER A 1 86 ? -31.885 45.470 16.279 1.00 51.50 86 SER A N 1
ATOM 650 C CA . SER A 1 86 ? -30.452 45.233 16.147 1.00 51.50 86 SER A CA 1
ATOM 651 C C . SER A 1 86 ? -30.005 44.358 17.315 1.00 51.50 86 SER A C 1
ATOM 653 O O . SER A 1 86 ? -30.190 44.775 18.460 1.00 51.50 86 SER A O 1
ATOM 655 N N . PRO A 1 87 ? -29.464 43.150 17.076 1.00 55.22 87 PRO A N 1
ATOM 656 C CA . PRO A 1 87 ? -28.978 42.325 18.162 1.00 55.22 87 PRO A CA 1
ATOM 657 C C . PRO A 1 87 ? -27.851 43.093 18.845 1.00 55.22 87 PRO A C 1
ATOM 659 O O . PRO A 1 87 ? -26.755 43.239 18.303 1.00 55.22 87 PRO A O 1
ATOM 662 N N . THR A 1 88 ? -28.132 43.604 20.040 1.00 53.91 88 THR A N 1
ATOM 663 C CA . THR A 1 88 ? -27.173 44.244 20.940 1.00 53.91 88 THR A CA 1
ATOM 664 C C . THR A 1 88 ? -26.253 43.172 21.527 1.00 53.91 88 THR A C 1
ATOM 666 O O . THR A 1 88 ? -26.173 42.970 22.732 1.00 53.91 88 THR A O 1
ATOM 669 N N . MET A 1 89 ? -25.559 42.426 20.668 1.00 52.06 89 MET A N 1
ATOM 670 C CA . MET A 1 89 ? -24.428 41.608 21.070 1.00 52.06 89 MET A CA 1
ATOM 671 C C . MET A 1 89 ? -23.183 42.474 20.939 1.00 52.06 89 MET A C 1
ATOM 673 O O . MET A 1 89 ? -22.493 42.455 19.922 1.00 52.06 89 MET A O 1
ATOM 677 N N . GLN A 1 90 ? -22.878 43.232 21.993 1.00 57.38 90 GLN A N 1
ATOM 678 C CA . GLN A 1 90 ? -21.500 43.645 22.247 1.00 57.38 90 GLN A CA 1
ATOM 679 C C . GLN A 1 90 ? -20.701 42.376 22.558 1.00 57.38 90 GLN A C 1
ATOM 681 O O . GLN A 1 90 ? -20.495 42.007 23.711 1.00 57.38 90 GLN A O 1
ATOM 686 N N . GLN A 1 91 ? -20.334 41.638 21.513 1.00 63.56 91 GLN A N 1
ATOM 687 C CA . GLN A 1 91 ? -19.508 40.455 21.652 1.00 63.56 91 GLN A CA 1
ATOM 688 C C . GLN A 1 91 ? -18.091 40.946 21.947 1.00 63.56 91 GLN A C 1
ATOM 690 O O . GLN A 1 91 ? -17.400 41.453 21.062 1.00 63.56 91 GLN A O 1
ATOM 695 N N . SER A 1 92 ? -17.690 40.868 23.213 1.00 79.50 92 SER A N 1
ATOM 696 C CA . SER A 1 92 ? -16.342 41.225 23.629 1.00 79.50 92 SER A CA 1
ATOM 697 C C . SER A 1 92 ? -15.353 40.232 23.021 1.00 79.50 92 SER A C 1
ATOM 699 O O . SER A 1 92 ? -15.466 39.019 23.197 1.00 79.50 92 SER A O 1
ATOM 701 N N . TRP A 1 93 ? -14.397 40.752 22.255 1.00 85.06 93 TRP A N 1
ATOM 702 C CA . TRP A 1 93 ? -13.240 39.983 21.810 1.00 85.06 93 TRP A CA 1
ATOM 703 C C . TRP A 1 93 ? -12.358 39.674 23.017 1.00 85.06 93 TRP A C 1
ATOM 705 O O . TRP A 1 93 ? -12.116 40.543 23.859 1.00 85.06 93 TRP A O 1
ATOM 715 N N . THR A 1 94 ? -11.868 38.445 23.104 1.00 89.25 94 THR A N 1
ATOM 716 C CA . THR A 1 94 ? -10.873 38.081 24.111 1.00 89.25 94 THR A CA 1
ATOM 717 C C . THR A 1 94 ? -9.540 38.783 23.813 1.00 89.25 94 THR A C 1
ATOM 719 O O . THR A 1 94 ? -9.248 39.091 22.652 1.00 89.25 94 THR A O 1
ATOM 722 N N . PRO A 1 95 ? -8.686 39.014 24.828 1.00 91.12 95 PRO A N 1
ATOM 723 C CA . PRO A 1 95 ? -7.365 39.607 24.615 1.00 91.12 95 PRO A CA 1
ATOM 724 C C . PRO A 1 95 ? -6.523 38.856 23.573 1.00 91.12 95 PRO A C 1
ATOM 726 O O . PRO A 1 95 ? -5.841 39.478 22.763 1.00 91.12 95 PRO A O 1
ATOM 729 N N . GLU A 1 96 ? -6.618 37.525 23.538 1.00 89.00 96 GLU A N 1
ATOM 730 C CA . GLU A 1 96 ? -5.871 36.693 22.591 1.00 89.00 96 GLU A CA 1
ATOM 731 C C . GLU A 1 96 ? -6.377 36.866 21.148 1.00 89.00 96 GLU A C 1
ATOM 733 O O . GLU A 1 96 ? -5.584 36.950 20.208 1.00 89.00 96 GLU A O 1
ATOM 738 N N . GLU A 1 97 ? -7.696 36.982 20.958 1.00 89.94 97 GLU A N 1
ATOM 739 C CA . GLU A 1 97 ? -8.286 37.269 19.646 1.00 89.94 97 GLU A CA 1
ATOM 740 C C . GLU A 1 97 ? -7.874 38.657 19.136 1.00 89.94 97 GLU A C 1
ATOM 742 O O . GLU A 1 97 ? -7.557 38.810 17.953 1.00 89.94 97 GLU A O 1
ATOM 747 N N . ILE A 1 98 ? -7.811 39.652 20.029 1.00 92.94 98 ILE A N 1
ATOM 748 C CA . ILE A 1 98 ? -7.336 41.005 19.705 1.00 92.94 98 ILE A CA 1
ATOM 749 C C . ILE A 1 98 ? -5.877 40.960 19.234 1.00 92.94 98 ILE A C 1
ATOM 751 O O . ILE A 1 98 ? -5.549 41.581 18.224 1.00 92.94 98 ILE A O 1
ATOM 755 N N . ILE A 1 99 ? -5.017 40.187 19.906 1.00 94.06 99 ILE A N 1
ATOM 756 C CA . ILE A 1 99 ? -3.613 40.015 19.500 1.00 94.06 99 ILE A CA 1
ATOM 757 C C . ILE A 1 99 ? -3.524 39.395 18.100 1.00 94.06 99 ILE A C 1
ATOM 759 O O . ILE A 1 99 ? -2.781 39.898 17.257 1.00 94.06 99 ILE A O 1
ATOM 763 N N . ILE A 1 100 ? -4.299 38.341 17.816 1.00 92.44 100 ILE A N 1
ATOM 764 C CA . ILE A 1 100 ? -4.321 37.714 16.483 1.00 92.44 100 ILE A CA 1
ATOM 765 C C . ILE A 1 100 ? -4.747 38.733 15.420 1.00 92.44 100 ILE A C 1
ATOM 767 O O . ILE A 1 100 ? -4.105 38.831 14.373 1.00 92.44 100 ILE A O 1
ATOM 771 N N . LEU A 1 101 ? -5.803 39.508 15.681 1.00 94.25 101 LEU A N 1
ATOM 772 C CA . LEU A 1 101 ? -6.274 40.539 14.755 1.00 94.25 101 LEU A CA 1
ATOM 773 C C . LEU A 1 101 ? -5.206 41.608 14.507 1.00 94.25 101 LEU A C 1
ATOM 775 O O . LEU A 1 101 ? -4.974 41.977 13.358 1.00 94.25 101 LEU A O 1
ATOM 779 N N . GLN A 1 102 ? -4.521 42.066 15.555 1.00 96.00 102 GLN A N 1
ATOM 780 C CA . GLN A 1 102 ? -3.453 43.059 15.438 1.00 96.00 102 GLN A CA 1
ATOM 781 C C . GLN A 1 102 ? -2.251 42.532 14.643 1.00 96.00 102 GLN A C 1
ATOM 783 O O . GLN A 1 102 ? -1.745 43.239 13.772 1.00 96.00 102 GLN A O 1
ATOM 788 N N . GLU A 1 103 ? -1.814 41.291 14.882 1.00 96.19 103 GLU A N 1
ATOM 789 C CA . GLU A 1 103 ? -0.721 40.668 14.120 1.00 96.19 103 GLU A CA 1
ATOM 790 C C . GLU A 1 103 ? -1.042 40.604 12.619 1.00 96.19 103 GLU A C 1
ATOM 792 O O . GLU A 1 103 ? -0.196 40.936 11.783 1.00 96.19 103 GLU A O 1
ATOM 797 N N . HIS A 1 104 ? -2.271 40.206 12.276 1.00 97.00 104 HIS A N 1
ATOM 798 C CA . HIS A 1 104 ? -2.733 40.148 10.887 1.00 97.00 104 HIS A CA 1
ATOM 799 C C . HIS A 1 104 ? -2.893 41.534 10.271 1.00 97.00 104 HIS A C 1
ATOM 801 O O . HIS A 1 104 ? -2.470 41.732 9.133 1.00 97.00 104 HIS A O 1
ATOM 807 N N . LEU A 1 105 ? -3.423 42.505 11.017 1.00 96.94 105 LEU A N 1
ATOM 808 C CA . LEU A 1 105 ? -3.527 43.892 10.568 1.00 96.94 105 LEU A CA 1
ATOM 809 C C . LEU A 1 105 ? -2.145 44.441 10.189 1.00 96.94 105 LEU A C 1
ATOM 811 O O . LEU A 1 105 ? -1.952 44.909 9.070 1.00 96.94 105 LEU A O 1
ATOM 815 N N . ILE A 1 106 ? -1.161 44.304 11.084 1.00 97.00 106 ILE A N 1
ATOM 816 C CA . ILE A 1 106 ? 0.217 44.758 10.849 1.00 97.00 106 ILE A CA 1
ATOM 817 C C . ILE A 1 106 ? 0.819 44.059 9.625 1.00 97.00 106 ILE A C 1
ATOM 819 O O . ILE A 1 106 ? 1.479 44.701 8.806 1.00 97.00 106 ILE A O 1
ATOM 823 N N . PHE A 1 107 ? 0.611 42.748 9.491 1.00 97.81 107 PHE A N 1
ATOM 824 C CA . PHE A 1 107 ? 1.100 41.990 8.343 1.00 97.81 107 PHE A CA 1
ATOM 825 C C . PHE A 1 107 ? 0.498 42.479 7.021 1.00 97.81 107 PHE A C 1
ATOM 827 O O . PHE A 1 107 ? 1.245 42.716 6.071 1.00 97.81 107 PHE A O 1
ATOM 834 N N . HIS A 1 108 ? -0.823 42.653 6.955 1.00 97.06 108 HIS A N 1
ATOM 835 C CA . HIS A 1 108 ? -1.498 43.089 5.736 1.00 97.06 108 HIS A CA 1
ATOM 836 C C . HIS A 1 108 ? -1.134 44.526 5.358 1.00 97.06 108 HIS A C 1
ATOM 838 O O . HIS A 1 108 ? -0.896 44.781 4.179 1.00 97.06 108 HIS A O 1
ATOM 844 N N . THR A 1 109 ? -0.971 45.427 6.331 1.00 97.88 109 THR A N 1
ATOM 845 C CA . THR A 1 109 ? -0.452 46.780 6.079 1.00 97.88 109 THR A CA 1
ATOM 846 C C . THR A 1 109 ? 0.939 46.728 5.450 1.00 97.88 109 THR A C 1
ATOM 848 O O . THR A 1 109 ? 1.150 47.292 4.378 1.00 97.88 109 THR A O 1
ATOM 851 N N . LYS A 1 110 ? 1.867 45.956 6.035 1.00 97.38 110 LYS A N 1
ATOM 852 C CA . LYS A 1 110 ? 3.217 45.776 5.470 1.00 97.38 110 LYS A CA 1
ATOM 853 C C . LYS A 1 110 ? 3.197 45.131 4.086 1.00 97.38 110 LYS A C 1
ATOM 855 O O . LYS A 1 110 ? 4.053 45.424 3.257 1.00 97.38 110 LYS A O 1
ATOM 860 N N . MET A 1 111 ? 2.250 44.229 3.832 1.00 97.31 111 MET A N 1
ATOM 861 C CA . MET A 1 111 ? 2.097 43.591 2.526 1.00 97.31 111 MET A CA 1
ATOM 862 C C . MET A 1 111 ? 1.649 44.605 1.469 1.00 97.31 111 MET A C 1
ATOM 864 O O . MET A 1 111 ? 2.213 44.629 0.379 1.00 97.31 111 MET A O 1
ATOM 868 N N . ILE A 1 112 ? 0.686 45.469 1.800 1.00 97.44 112 ILE A N 1
ATOM 869 C CA . ILE A 1 112 ? 0.231 46.556 0.922 1.00 97.44 112 ILE A CA 1
ATOM 870 C C . ILE A 1 112 ? 1.388 47.521 0.626 1.00 97.44 112 ILE A C 1
ATOM 872 O O . ILE A 1 112 ? 1.626 47.854 -0.533 1.00 97.44 112 ILE A O 1
ATOM 876 N N . GLU A 1 113 ? 2.154 47.916 1.645 1.00 97.31 113 GLU A N 1
ATOM 877 C CA . GLU A 1 113 ? 3.340 48.767 1.479 1.00 97.31 113 GLU A CA 1
ATOM 878 C C . GLU A 1 113 ? 4.393 48.125 0.566 1.00 97.31 113 GLU A C 1
ATOM 880 O O . GLU A 1 113 ? 4.921 48.786 -0.333 1.00 97.31 113 GLU A O 1
ATOM 885 N N . ALA A 1 114 ? 4.671 46.831 0.752 1.00 96.94 114 ALA A N 1
ATOM 886 C CA . ALA A 1 114 ? 5.612 46.092 -0.084 1.00 96.94 114 ALA A CA 1
ATOM 887 C C . ALA A 1 114 ? 5.145 46.018 -1.548 1.00 96.94 114 ALA A C 1
ATOM 889 O O . ALA A 1 114 ? 5.962 46.198 -2.449 1.00 96.94 114 ALA A O 1
ATOM 890 N N . ILE A 1 115 ? 3.844 45.812 -1.792 1.00 97.00 115 ILE A N 1
ATOM 891 C CA . ILE A 1 115 ? 3.255 45.799 -3.142 1.00 97.00 115 ILE A CA 1
ATOM 892 C C . ILE A 1 115 ? 3.367 47.180 -3.799 1.00 97.00 115 ILE A C 1
ATOM 894 O O . ILE A 1 115 ? 3.830 47.277 -4.934 1.00 97.00 115 ILE A O 1
ATOM 898 N N . ASN A 1 116 ? 3.008 48.250 -3.084 1.00 97.31 116 ASN A N 1
ATOM 899 C CA . ASN A 1 116 ? 3.097 49.619 -3.603 1.00 97.31 116 ASN A CA 1
ATOM 900 C C . ASN A 1 116 ? 4.547 50.008 -3.919 1.00 97.31 116 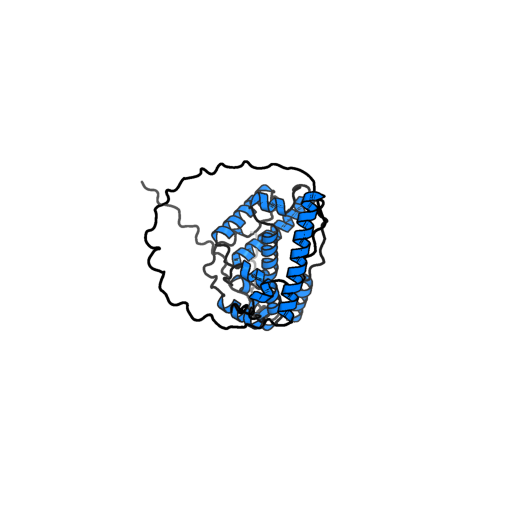ASN A C 1
ATOM 902 O O . ASN A 1 116 ? 4.830 50.587 -4.966 1.00 97.31 116 ASN A O 1
ATOM 906 N N . THR A 1 117 ? 5.480 49.634 -3.044 1.00 96.94 117 THR A N 1
ATOM 907 C CA . THR A 1 117 ? 6.913 49.862 -3.265 1.00 96.94 117 THR A CA 1
ATOM 908 C C . THR A 1 117 ? 7.408 49.057 -4.461 1.00 96.94 117 THR A C 1
ATOM 910 O O . THR A 1 117 ? 8.185 49.572 -5.267 1.00 96.94 117 THR A O 1
ATOM 913 N N . ALA A 1 118 ? 6.940 47.816 -4.619 1.00 96.12 118 ALA A N 1
ATOM 914 C CA . ALA A 1 118 ? 7.333 46.972 -5.736 1.00 96.12 118 ALA A CA 1
ATOM 915 C C . ALA A 1 118 ? 6.809 47.476 -7.087 1.00 96.12 118 ALA A C 1
ATOM 917 O O . ALA A 1 118 ? 7.491 47.333 -8.100 1.00 96.12 118 ALA A O 1
ATOM 918 N N . ALA A 1 119 ? 5.642 48.126 -7.100 1.00 96.25 119 ALA A N 1
ATOM 919 C CA . ALA A 1 119 ? 5.093 48.754 -8.299 1.00 96.25 119 ALA A CA 1
ATOM 920 C C . ALA A 1 119 ? 5.981 49.893 -8.832 1.00 96.25 119 ALA A C 1
ATOM 922 O O . ALA A 1 119 ? 6.013 50.128 -10.037 1.00 96.25 119 ALA A O 1
ATOM 923 N N . VAL A 1 120 ? 6.718 50.579 -7.949 1.00 97.44 120 VAL A N 1
ATOM 924 C CA . VAL A 1 120 ? 7.605 51.695 -8.319 1.00 97.44 120 VAL A CA 1
ATOM 925 C C . VAL A 1 120 ? 9.055 51.245 -8.515 1.00 97.44 120 VAL A C 1
ATOM 927 O O . VAL A 1 120 ? 9.726 51.702 -9.433 1.00 97.44 120 VAL A O 1
ATOM 930 N N . SER A 1 121 ? 9.554 50.362 -7.647 1.00 96.56 121 SER A N 1
ATOM 931 C CA . SER A 1 121 ? 10.984 50.017 -7.553 1.00 96.56 121 SER A CA 1
ATOM 932 C C . SER A 1 121 ? 11.343 48.616 -8.061 1.00 96.56 121 SER A C 1
ATOM 934 O O . SER A 1 121 ? 12.519 48.256 -8.067 1.00 96.56 121 SER A O 1
ATOM 936 N N . GLY A 1 122 ? 10.360 47.824 -8.498 1.00 92.62 122 GLY A N 1
ATOM 937 C CA . GLY A 1 122 ? 10.559 46.435 -8.911 1.00 92.62 122 GLY A CA 1
ATOM 938 C C . GLY A 1 122 ? 10.476 45.435 -7.747 1.00 92.62 122 GLY A C 1
ATOM 939 O O . GLY A 1 122 ? 10.033 45.782 -6.657 1.00 92.62 122 GLY A O 1
ATOM 940 N N . PRO A 1 123 ? 10.848 44.160 -7.949 1.00 95.56 123 PRO A N 1
ATOM 941 C CA . PRO A 1 123 ? 10.596 43.092 -6.979 1.00 95.56 123 PRO A CA 1
ATOM 942 C C . PRO A 1 123 ? 11.143 43.379 -5.569 1.00 95.56 123 PRO A C 1
ATOM 944 O O . PRO A 1 123 ? 12.334 43.618 -5.389 1.00 95.56 123 PRO A O 1
ATOM 947 N N . GLN A 1 124 ? 10.273 43.290 -4.557 1.00 94.88 124 GLN A N 1
ATOM 948 C CA . GLN A 1 124 ? 10.613 43.495 -3.145 1.00 94.88 124 GLN A CA 1
ATOM 949 C C . GLN A 1 124 ? 10.454 42.212 -2.327 1.00 94.88 124 GLN A C 1
ATOM 951 O O . GLN A 1 124 ? 9.678 41.312 -2.658 1.00 94.88 124 GLN A O 1
ATOM 956 N N . LYS A 1 125 ? 11.172 42.140 -1.203 1.00 94.88 125 LYS A N 1
ATOM 957 C CA . LYS A 1 125 ? 11.034 41.037 -0.249 1.00 94.88 125 LYS A CA 1
ATOM 958 C C . LYS A 1 125 ? 9.693 41.138 0.479 1.00 94.88 125 LYS A C 1
ATOM 960 O O . LYS A 1 125 ? 9.453 42.091 1.215 1.00 94.88 125 LYS A O 1
ATOM 965 N N . LEU A 1 126 ? 8.847 40.122 0.323 1.00 95.44 126 LEU A N 1
ATOM 966 C CA . LEU A 1 126 ? 7.537 40.088 0.971 1.00 95.44 126 LEU A CA 1
ATOM 967 C C . LEU A 1 126 ? 7.657 39.867 2.493 1.00 95.44 126 LEU A C 1
ATOM 969 O O . LEU A 1 126 ? 8.517 39.097 2.945 1.00 95.44 126 LEU A O 1
ATOM 973 N N . PRO A 1 127 ? 6.796 40.509 3.305 1.00 96.31 127 PRO A N 1
ATOM 974 C CA . PRO A 1 127 ? 6.730 40.251 4.737 1.00 96.31 127 PRO A CA 1
ATOM 975 C C . PRO A 1 127 ? 6.324 38.799 5.018 1.00 96.31 127 PRO A C 1
ATOM 977 O O . PRO A 1 127 ? 5.603 38.163 4.249 1.00 96.31 127 PRO A O 1
ATOM 980 N N . LYS A 1 128 ? 6.795 38.258 6.147 1.00 96.69 128 LYS A N 1
ATOM 981 C CA . LYS A 1 128 ? 6.460 36.893 6.572 1.00 96.69 128 LYS A CA 1
ATOM 982 C C . LYS A 1 128 ? 5.051 36.854 7.175 1.00 96.69 128 LYS A C 1
ATOM 984 O O . LYS A 1 128 ? 4.736 37.741 7.969 1.00 96.69 128 LYS A O 1
ATOM 989 N N . PRO A 1 129 ? 4.240 35.829 6.864 1.00 95.38 129 PRO A N 1
ATOM 990 C CA . PRO A 1 129 ? 2.916 35.682 7.455 1.00 95.38 129 PRO A CA 1
ATOM 991 C C . PRO A 1 129 ? 3.001 35.472 8.978 1.00 95.38 129 PRO A C 1
ATOM 993 O O . PRO A 1 129 ? 3.958 34.845 9.453 1.00 95.38 129 PRO A O 1
ATOM 996 N N . PRO A 1 130 ? 2.013 35.956 9.756 1.00 95.75 130 PRO A N 1
ATOM 997 C CA . PRO A 1 130 ? 1.920 35.686 11.186 1.00 95.75 130 PRO A CA 1
ATOM 998 C C . PRO A 1 130 ? 1.864 34.184 11.482 1.00 95.75 130 PRO A C 1
ATOM 1000 O O . PRO A 1 130 ? 1.324 33.396 10.703 1.00 95.75 130 PRO A O 1
ATOM 1003 N N . LYS A 1 131 ? 2.394 33.776 12.643 1.00 94.00 131 LYS A N 1
ATOM 1004 C CA . LYS A 1 131 ? 2.370 32.365 13.076 1.00 94.00 131 LYS A CA 1
ATOM 1005 C C . LYS A 1 131 ? 0.949 31.883 13.381 1.00 94.00 131 LYS A C 1
ATOM 1007 O O . LYS A 1 131 ? 0.612 30.732 13.104 1.00 94.00 131 LYS A O 1
ATOM 1012 N N . ARG A 1 132 ? 0.127 32.747 13.983 1.00 91.12 132 ARG A N 1
ATOM 1013 C CA . ARG A 1 132 ? -1.268 32.447 14.324 1.00 91.12 132 ARG A CA 1
ATOM 1014 C C . ARG A 1 132 ? -2.140 32.643 13.086 1.00 91.12 132 ARG A C 1
ATOM 1016 O O . ARG A 1 132 ? -1.978 33.627 12.374 1.00 91.12 132 ARG A O 1
ATOM 1023 N N . LYS A 1 133 ? -3.066 31.721 12.811 1.00 90.81 133 LYS A N 1
ATOM 1024 C CA . LYS A 1 133 ? -3.941 31.806 11.631 1.00 90.81 133 LYS A CA 1
ATOM 1025 C C . LYS A 1 133 ? -5.267 32.485 11.955 1.00 90.81 133 LYS A C 1
ATOM 1027 O O . LYS A 1 133 ? -5.869 32.169 12.980 1.00 90.81 133 LYS A O 1
ATOM 1032 N N . LEU A 1 134 ? -5.751 33.330 11.042 1.00 88.62 134 LEU A N 1
ATOM 1033 C CA . LEU A 1 134 ? -7.019 34.049 11.190 1.00 88.62 134 LEU A CA 1
ATOM 1034 C C . LEU A 1 134 ? -8.207 33.082 11.338 1.00 88.62 134 LEU A C 1
ATOM 1036 O O . LEU A 1 134 ? -9.128 33.347 12.104 1.00 88.62 134 LEU A O 1
ATOM 1040 N N . GLU A 1 135 ? -8.160 31.906 10.691 1.00 85.81 135 GLU A N 1
ATOM 1041 C CA . GLU A 1 135 ? -9.251 30.923 10.790 1.00 85.81 135 GLU A CA 1
ATOM 1042 C C . GLU A 1 135 ? -9.455 30.386 12.212 1.00 85.81 135 GLU A C 1
ATOM 1044 O O . GLU A 1 135 ? -10.492 29.792 12.490 1.00 85.81 135 GLU A O 1
ATOM 1049 N N . ASN A 1 136 ? -8.485 30.546 13.115 1.00 81.88 136 ASN A N 1
ATOM 1050 C CA . ASN A 1 136 ? -8.657 30.142 14.508 1.00 81.88 136 ASN A CA 1
ATOM 1051 C C . ASN A 1 136 ? -9.694 31.014 15.236 1.00 81.88 136 ASN A C 1
ATOM 1053 O O . ASN A 1 136 ? -10.409 30.476 16.072 1.00 81.88 136 ASN A O 1
ATOM 1057 N N . LEU A 1 137 ? -9.863 32.283 14.839 1.00 82.56 137 LEU A N 1
ATOM 1058 C CA . LEU A 1 137 ? -10.887 33.192 15.381 1.00 82.56 137 LEU A CA 1
ATOM 1059 C C . LEU A 1 137 ? -12.314 32.745 15.030 1.00 82.56 137 LEU A C 1
ATOM 1061 O O . LEU A 1 137 ? -13.256 32.937 15.791 1.00 82.56 137 LEU A O 1
ATOM 1065 N N . PHE A 1 138 ? -12.480 32.122 13.862 1.00 78.31 138 PHE A N 1
ATOM 1066 C CA . PHE A 1 138 ? -13.794 31.734 13.339 1.00 78.31 138 PHE A CA 1
ATOM 1067 C C . PHE A 1 138 ? -14.171 30.281 13.661 1.00 78.31 138 PHE A C 1
ATOM 1069 O O . PHE A 1 138 ? -15.330 29.893 13.509 1.00 78.31 138 PHE A O 1
ATOM 1076 N N . LYS A 1 139 ? -13.212 29.459 14.110 1.00 69.12 139 LYS A N 1
ATOM 1077 C CA . LYS A 1 139 ? -13.438 28.035 14.414 1.00 69.12 139 LYS A CA 1
ATOM 1078 C C . LYS A 1 139 ? -14.244 27.809 15.693 1.00 69.12 139 LYS A C 1
ATOM 1080 O O . LYS A 1 139 ? -14.973 26.824 15.744 1.00 69.12 139 LYS A O 1
ATOM 1085 N N . GLU A 1 140 ? -14.142 28.686 16.692 1.00 59.34 140 GLU A N 1
ATOM 1086 C CA . GLU A 1 140 ? -14.833 28.494 17.978 1.00 59.34 140 GLU A CA 1
ATOM 1087 C C . GLU A 1 140 ? -16.299 28.944 17.950 1.00 59.34 140 GLU A C 1
ATOM 1089 O O . GLU A 1 140 ? -17.154 28.286 18.536 1.00 59.34 140 GLU A O 1
ATOM 1094 N N . LYS A 1 141 ? -16.632 30.001 17.199 1.00 61.25 141 LYS A N 1
ATOM 1095 C CA . LYS A 1 141 ? -18.000 30.554 17.167 1.00 61.25 141 LYS A CA 1
ATOM 1096 C C . LYS A 1 141 ? -18.945 29.842 16.186 1.00 61.25 141 LYS A C 1
ATOM 1098 O O . LYS A 1 141 ? -20.156 29.994 16.282 1.00 61.25 141 LYS A O 1
ATOM 1103 N N . GLY A 1 142 ? -18.411 29.040 15.260 1.00 56.81 142 GLY A N 1
ATOM 1104 C CA . GLY A 1 142 ? -19.166 28.400 14.173 1.00 56.81 142 GLY A CA 1
ATOM 1105 C C . GLY A 1 142 ? -19.699 26.985 14.437 1.00 56.81 142 GLY A C 1
ATOM 1106 O O . GLY A 1 142 ? -20.090 26.319 13.479 1.00 56.81 142 GLY A O 1
ATOM 1107 N N . GLY A 1 143 ? -19.670 26.477 15.676 1.00 51.25 143 GLY A N 1
ATOM 1108 C CA . GLY A 1 143 ? -20.394 25.261 16.094 1.00 51.25 143 GLY A CA 1
ATOM 1109 C C . GLY A 1 143 ? -20.011 23.933 15.421 1.00 51.25 143 GLY A C 1
ATOM 1110 O O . GLY A 1 143 ? -20.498 22.878 15.823 1.00 51.25 143 GLY A O 1
ATOM 1111 N N . LYS A 1 144 ? -19.103 23.914 14.441 1.00 56.28 144 LYS A N 1
ATOM 1112 C CA . LYS A 1 144 ? -18.481 22.674 13.974 1.00 56.28 144 LYS A CA 1
ATOM 1113 C C . LYS A 1 144 ? -17.362 22.335 14.944 1.00 56.28 144 LYS A C 1
ATOM 1115 O O . LYS A 1 144 ? -16.189 22.504 14.611 1.00 56.28 144 LYS A O 1
ATOM 1120 N N . LEU A 1 145 ? -17.737 21.852 16.137 1.00 56.31 145 LEU A N 1
ATOM 1121 C CA . LEU A 1 145 ? -16.852 21.042 16.970 1.00 56.31 145 LEU A CA 1
ATOM 1122 C C . LEU A 1 145 ? -16.130 20.110 16.006 1.00 56.31 145 LEU A C 1
ATOM 1124 O O . LEU A 1 145 ? -16.764 19.266 15.363 1.00 56.31 145 LEU A O 1
ATOM 1128 N N . LYS A 1 146 ? -14.820 20.315 15.825 1.00 56.88 146 LYS A N 1
ATOM 1129 C CA . LYS A 1 146 ? -13.987 19.314 15.172 1.00 56.88 146 LYS A CA 1
ATOM 1130 C C . LYS A 1 146 ? -14.306 18.053 15.944 1.00 56.88 146 LYS A C 1
ATOM 1132 O O . LYS A 1 146 ? -13.957 18.003 17.119 1.00 56.88 146 LYS A O 1
ATOM 1137 N N . LYS A 1 147 ? -15.030 17.106 15.332 1.00 57.28 147 LYS A N 1
ATOM 1138 C CA . LYS A 1 147 ? -15.223 15.777 15.906 1.00 57.28 147 LYS A CA 1
ATOM 1139 C C . LYS A 1 147 ? -13.811 15.348 16.254 1.00 57.28 147 LYS A C 1
ATOM 1141 O O . LYS A 1 147 ? -13.015 15.125 15.340 1.00 57.28 147 LYS A O 1
ATOM 1146 N N . THR A 1 148 ? -13.459 15.398 17.536 1.00 57.84 148 THR A N 1
ATOM 1147 C CA . THR A 1 148 ? -12.189 14.892 18.025 1.00 57.84 148 THR A CA 1
ATOM 1148 C C . THR A 1 148 ? -12.219 13.469 17.533 1.00 57.84 148 THR A C 1
ATOM 1150 O O . THR A 1 148 ? -13.109 12.708 17.910 1.00 57.84 148 THR A O 1
ATOM 1153 N N . LYS A 1 149 ? -11.404 13.188 16.510 1.00 66.00 149 LYS A N 1
ATOM 1154 C CA . LYS A 1 149 ? -11.428 11.913 15.807 1.00 66.00 149 LYS A CA 1
ATOM 1155 C C . LYS A 1 149 ? -11.160 10.908 16.912 1.00 66.00 149 LYS A C 1
ATOM 1157 O O . LYS A 1 149 ? -10.054 10.920 17.447 1.00 66.00 149 LYS A O 1
ATOM 1162 N N . LYS A 1 150 ? -12.212 10.212 17.365 1.00 77.00 150 LYS A N 1
ATOM 1163 C CA . LYS A 1 150 ? -12.173 9.383 18.570 1.00 77.00 150 LYS A CA 1
ATOM 1164 C C . LYS A 1 150 ? -10.959 8.493 18.391 1.00 77.00 150 LYS A C 1
ATOM 1166 O O . LYS A 1 150 ? -10.911 7.753 17.410 1.00 77.00 150 LYS A O 1
ATOM 1171 N N . VAL A 1 151 ? -9.947 8.677 19.238 1.00 85.00 151 VAL A N 1
ATOM 1172 C CA . VAL A 1 151 ? -8.691 7.945 19.098 1.00 85.00 151 VAL A CA 1
ATOM 1173 C C . VAL A 1 151 ? -9.062 6.479 19.257 1.00 85.00 151 VAL A C 1
ATOM 1175 O O . VAL A 1 151 ? -9.533 6.066 20.316 1.00 85.00 151 VAL A O 1
ATOM 1178 N N . MET A 1 152 ? -8.982 5.730 18.161 1.00 92.38 152 MET A N 1
ATOM 1179 C CA . MET A 1 152 ? -9.353 4.327 18.150 1.00 92.38 152 MET A CA 1
ATOM 1180 C C . MET A 1 152 ? -8.219 3.554 18.812 1.00 92.38 152 MET A C 1
ATOM 1182 O O . MET A 1 152 ? -7.077 3.631 18.369 1.00 92.38 152 MET A O 1
ATOM 1186 N N . THR A 1 153 ? -8.523 2.870 19.912 1.00 95.62 153 THR A N 1
ATOM 1187 C CA . THR A 1 153 ? -7.554 2.022 20.613 1.00 95.62 153 THR A CA 1
ATOM 1188 C C . THR A 1 153 ? -7.290 0.747 19.805 1.00 95.62 153 THR A C 1
ATOM 1190 O O . THR A 1 153 ? -8.140 0.368 18.994 1.00 95.62 153 THR A O 1
ATOM 1193 N N . PRO A 1 154 ? -6.170 0.034 20.035 1.00 96.19 154 PRO A N 1
ATOM 1194 C CA . PRO A 1 154 ? -5.908 -1.244 19.371 1.00 96.19 154 PRO A CA 1
ATOM 1195 C C . PRO A 1 154 ? -7.043 -2.265 19.549 1.00 96.19 154 PRO A C 1
ATOM 1197 O O . PRO A 1 154 ? -7.454 -2.902 18.585 1.00 96.19 154 PRO A O 1
ATOM 1200 N N . GLN A 1 155 ? -7.627 -2.346 20.750 1.00 96.75 155 GLN A N 1
ATOM 1201 C CA . GLN A 1 155 ? -8.808 -3.174 21.027 1.00 96.75 155 GLN A CA 1
ATOM 1202 C C . GLN A 1 155 ? -10.041 -2.711 20.237 1.00 96.75 155 GLN A C 1
ATOM 1204 O O . GLN A 1 155 ? -10.762 -3.525 19.662 1.00 96.75 155 GLN A O 1
ATOM 1209 N N . GLY A 1 156 ? -10.290 -1.397 20.186 1.00 96.31 156 GLY A N 1
ATOM 1210 C CA . GLY A 1 156 ? -11.385 -0.840 19.393 1.00 96.31 156 GLY A CA 1
ATOM 1211 C C . GLY A 1 156 ? -11.230 -1.157 17.906 1.00 96.31 156 GLY A C 1
ATOM 1212 O O . GLY A 1 156 ? -12.217 -1.467 17.245 1.00 96.31 156 GLY A O 1
ATOM 1213 N N . PHE A 1 157 ? -9.993 -1.142 17.403 1.00 96.38 157 PHE A N 1
ATOM 1214 C CA . PHE A 1 157 ? -9.698 -1.504 16.024 1.00 96.38 157 PHE A CA 1
ATOM 1215 C C . PHE A 1 157 ? -9.859 -3.000 15.764 1.00 96.38 157 PHE A C 1
ATOM 1217 O O . PHE A 1 157 ? -10.475 -3.356 14.769 1.00 96.38 157 PHE A O 1
ATOM 1224 N N . HIS A 1 158 ? -9.403 -3.870 16.669 1.00 97.31 158 HIS A N 1
ATOM 1225 C CA . HIS A 1 158 ? -9.652 -5.311 16.575 1.00 97.31 158 HIS A CA 1
ATOM 1226 C C . HIS A 1 158 ? -11.150 -5.610 16.433 1.00 97.31 158 HIS A C 1
ATOM 1228 O O . HIS A 1 158 ? -11.561 -6.247 15.465 1.00 97.31 158 HIS A O 1
ATOM 1234 N N . ASN A 1 159 ? -11.972 -5.058 17.331 1.00 97.50 159 ASN A N 1
ATOM 1235 C CA . ASN A 1 159 ? -13.427 -5.224 17.292 1.00 97.50 159 ASN A CA 1
ATOM 1236 C C . ASN A 1 159 ? -14.043 -4.671 16.001 1.00 97.50 159 ASN A C 1
ATOM 1238 O O . ASN A 1 159 ? -14.983 -5.250 15.464 1.00 97.50 159 ASN A O 1
ATOM 1242 N N . TYR A 1 160 ? -13.511 -3.559 15.496 1.00 96.19 160 TYR A N 1
ATOM 1243 C CA . TYR A 1 160 ? -13.926 -2.991 14.221 1.00 96.19 160 TYR A CA 1
ATOM 1244 C C . TYR A 1 160 ? -13.592 -3.920 13.042 1.00 96.19 160 TYR A C 1
ATOM 1246 O O . TYR A 1 160 ? -14.454 -4.163 12.201 1.00 96.19 160 TYR A O 1
ATOM 1254 N N . LEU A 1 161 ? -12.387 -4.497 12.994 1.00 95.69 161 LEU A N 1
ATOM 1255 C CA . LEU A 1 161 ? -11.999 -5.444 11.943 1.00 95.69 161 LEU A CA 1
ATOM 1256 C C . LEU A 1 161 ? -12.841 -6.726 11.982 1.00 95.69 161 LEU A C 1
ATOM 1258 O O . LEU A 1 161 ? -13.224 -7.222 10.926 1.00 95.69 161 LEU A O 1
ATOM 1262 N N . LEU A 1 162 ? -13.183 -7.228 13.176 1.00 96.38 162 LEU A N 1
ATOM 1263 C CA . LEU A 1 162 ? -14.062 -8.394 13.332 1.00 96.38 162 LEU A CA 1
ATOM 1264 C C . LEU A 1 162 ? -15.428 -8.194 12.659 1.00 96.38 162 LEU A C 1
ATOM 1266 O O . LEU A 1 162 ? -15.962 -9.129 12.071 1.00 96.38 162 LEU A O 1
ATOM 1270 N N . GLN A 1 163 ? -15.974 -6.974 12.702 1.00 96.38 163 GLN A N 1
ATOM 1271 C CA . GLN A 1 163 ? -17.258 -6.638 12.070 1.00 96.38 163 GLN A CA 1
ATOM 1272 C C . GLN A 1 163 ? -17.206 -6.657 10.535 1.00 96.38 163 GLN A C 1
ATOM 1274 O O . GLN A 1 163 ? -18.255 -6.667 9.899 1.00 96.38 163 GLN A O 1
ATOM 1279 N N . HIS A 1 164 ? -16.006 -6.658 9.948 1.00 94.50 164 HIS A N 1
ATOM 1280 C CA . HIS A 1 164 ? -15.784 -6.602 8.502 1.00 94.50 164 HIS A CA 1
ATOM 1281 C C . HIS A 1 164 ? -15.217 -7.909 7.938 1.00 94.50 164 HIS A C 1
ATOM 1283 O O . HIS A 1 164 ? -14.785 -7.946 6.787 1.00 94.50 164 HIS A O 1
ATOM 1289 N N . ILE A 1 165 ? -15.195 -8.985 8.728 1.00 92.06 165 ILE A N 1
ATOM 1290 C CA . ILE A 1 165 ? -14.824 -10.309 8.229 1.00 92.06 165 ILE A CA 1
ATOM 1291 C C . ILE A 1 165 ? -15.910 -10.792 7.265 1.00 92.06 165 ILE A C 1
ATOM 1293 O O . ILE A 1 165 ? -17.088 -10.846 7.615 1.00 92.06 165 ILE A O 1
ATOM 1297 N N . GLN A 1 166 ? -15.495 -11.182 6.064 1.00 88.25 166 GLN A N 1
ATOM 1298 C CA . GLN A 1 166 ? -16.351 -11.812 5.072 1.00 88.25 166 GLN A CA 1
ATOM 1299 C C . GLN A 1 166 ? -16.029 -13.290 4.894 1.00 88.25 166 GLN A C 1
ATOM 1301 O O . GLN A 1 166 ? -14.903 -13.751 5.095 1.00 88.25 166 GLN A O 1
ATOM 1306 N N . ASP A 1 167 ? -17.053 -14.027 4.477 1.00 83.88 167 ASP A N 1
ATOM 1307 C CA . ASP A 1 167 ? -16.919 -15.412 4.065 1.00 83.88 167 ASP A CA 1
ATOM 1308 C C . ASP A 1 167 ? -16.267 -15.489 2.673 1.00 83.88 167 ASP A C 1
ATOM 1310 O O . ASP A 1 167 ? -16.841 -15.079 1.662 1.00 83.88 167 ASP A O 1
ATOM 1314 N N . MET A 1 168 ? -15.049 -16.034 2.632 1.00 78.94 168 MET A N 1
ATOM 1315 C CA . MET A 1 168 ? -14.237 -16.164 1.418 1.00 78.94 168 MET A CA 1
ATOM 1316 C C . MET A 1 168 ? -14.498 -17.461 0.639 1.00 78.94 168 MET A C 1
ATOM 1318 O O . MET A 1 168 ? -13.818 -17.709 -0.362 1.00 78.94 168 MET A O 1
ATOM 1322 N N . THR A 1 169 ? -15.471 -18.284 1.048 1.00 72.31 169 THR A N 1
ATOM 1323 C CA . THR A 1 169 ? -15.826 -19.542 0.357 1.00 72.31 169 THR A CA 1
ATOM 1324 C C . THR A 1 169 ? -16.247 -19.339 -1.098 1.00 72.31 169 THR A C 1
ATOM 1326 O O . THR A 1 169 ? -16.109 -20.249 -1.908 1.00 72.31 169 THR A O 1
ATOM 1329 N N . LYS A 1 170 ? -16.712 -18.135 -1.452 1.00 65.38 170 LYS A N 1
ATOM 1330 C CA . LYS A 1 170 ? -17.145 -17.764 -2.810 1.00 65.38 170 LYS A CA 1
ATOM 1331 C C . LYS A 1 170 ? -16.076 -17.022 -3.622 1.00 65.38 170 LYS A C 1
ATOM 1333 O O . LYS A 1 170 ? -16.395 -16.443 -4.659 1.00 65.38 170 LYS A O 1
ATOM 1338 N N . SER A 1 171 ? -14.836 -16.958 -3.135 1.00 62.91 171 SER A N 1
ATOM 1339 C CA . SER A 1 171 ? -13.797 -16.138 -3.768 1.00 62.91 171 SER A CA 1
ATOM 1340 C C . SER A 1 171 ? -13.245 -16.746 -5.067 1.00 62.91 171 SER A C 1
ATOM 1342 O O . SER A 1 171 ? -13.251 -17.953 -5.280 1.00 62.91 171 SER A O 1
ATOM 1344 N N . ILE A 1 172 ? -12.821 -15.855 -5.964 1.00 65.00 172 ILE 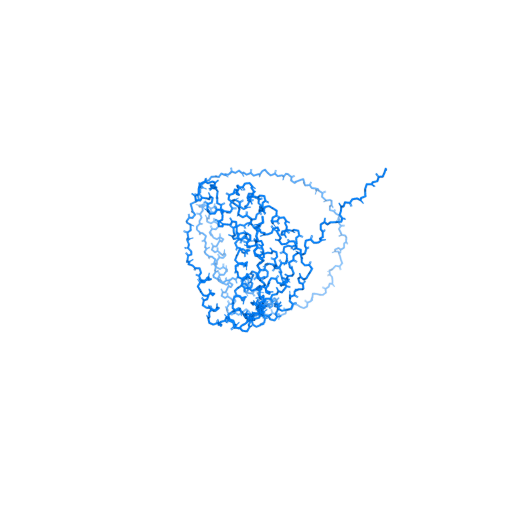A N 1
ATOM 1345 C CA . ILE A 1 172 ? -12.424 -16.112 -7.357 1.00 65.00 172 ILE A CA 1
ATOM 1346 C C . ILE A 1 172 ? -10.908 -16.367 -7.446 1.00 65.00 172 ILE A C 1
ATOM 1348 O O . ILE A 1 172 ? -10.153 -15.727 -6.718 1.00 65.00 172 ILE A O 1
ATOM 1352 N N . SER A 1 173 ? -10.461 -17.175 -8.415 1.00 71.88 173 SER A N 1
ATOM 1353 C CA . SER A 1 173 ? -9.415 -16.758 -9.372 1.00 71.88 173 SER A CA 1
ATOM 1354 C C . SER A 1 173 ? -8.106 -16.125 -8.852 1.00 71.88 173 SER A C 1
ATOM 1356 O O . SER A 1 173 ? -7.820 -15.001 -9.269 1.00 71.88 173 SER A O 1
ATOM 1358 N N . ARG A 1 174 ? -7.329 -16.742 -7.959 1.00 80.00 174 ARG A N 1
ATOM 1359 C CA . ARG A 1 174 ? -6.029 -16.291 -7.444 1.00 80.00 174 ARG A CA 1
ATOM 1360 C C . ARG A 1 174 ? -4.857 -16.585 -8.367 1.00 80.00 174 ARG A C 1
ATOM 1362 O O . ARG A 1 174 ? -3.826 -15.931 -8.226 1.00 80.00 174 ARG A O 1
ATOM 1369 N N . GLU A 1 175 ? -4.988 -17.522 -9.303 1.00 82.06 175 GLU A N 1
ATOM 1370 C CA . GLU A 1 175 ? -3.878 -17.923 -10.181 1.00 82.06 175 GLU A CA 1
ATOM 1371 C C . GLU A 1 175 ? -3.297 -16.741 -10.968 1.00 82.06 175 GLU A C 1
ATOM 1373 O O . GLU A 1 175 ? -2.095 -16.684 -11.223 1.00 82.06 175 GLU A O 1
ATOM 1378 N N . ALA A 1 176 ? -4.136 -15.750 -11.285 1.00 82.81 176 ALA A N 1
ATOM 1379 C CA . ALA A 1 176 ? -3.731 -14.529 -11.972 1.00 82.81 176 ALA A CA 1
ATOM 1380 C C . ALA A 1 176 ? -2.736 -13.657 -11.179 1.00 82.81 176 ALA A C 1
ATOM 1382 O O . ALA A 1 176 ? -2.120 -12.770 -11.767 1.00 82.81 176 ALA A O 1
ATOM 1383 N N . PHE A 1 177 ? -2.577 -13.885 -9.871 1.00 87.94 177 PHE A N 1
ATOM 1384 C CA . PHE A 1 177 ? -1.653 -13.153 -8.997 1.00 87.94 177 PHE A CA 1
ATOM 1385 C C . PHE A 1 177 ? -0.382 -13.944 -8.660 1.00 87.94 177 PHE A C 1
ATOM 1387 O O . PHE A 1 177 ? 0.434 -13.488 -7.859 1.00 87.94 177 PHE A O 1
ATOM 1394 N N . LEU A 1 178 ? -0.178 -15.110 -9.274 1.00 88.06 178 LEU A N 1
ATOM 1395 C CA . LEU A 1 178 ? 1.072 -15.850 -9.152 1.00 88.06 178 LEU A CA 1
ATOM 1396 C C . LEU A 1 178 ? 2.053 -15.355 -10.212 1.00 88.06 178 LEU A C 1
ATOM 1398 O O . LEU A 1 178 ? 1.857 -15.583 -11.406 1.00 88.06 178 LEU A O 1
ATOM 1402 N N . PHE A 1 179 ? 3.115 -14.679 -9.772 1.00 89.62 179 PHE A N 1
ATOM 1403 C CA . PHE A 1 179 ? 4.213 -14.331 -10.665 1.00 89.62 179 PHE A CA 1
ATOM 1404 C C . PHE A 1 179 ? 5.041 -15.585 -10.937 1.00 89.62 179 PHE A C 1
ATOM 1406 O O . PHE A 1 179 ? 5.648 -16.152 -10.027 1.00 89.62 179 PHE A O 1
ATOM 1413 N N . LYS A 1 180 ? 5.034 -16.042 -12.186 1.00 90.00 180 LYS A N 1
ATOM 1414 C CA . LYS A 1 180 ? 5.763 -17.236 -12.604 1.00 90.00 180 LYS A CA 1
ATOM 1415 C C . LYS A 1 180 ? 7.143 -16.801 -13.067 1.00 90.00 180 LYS A C 1
ATOM 1417 O O . LYS A 1 180 ? 7.258 -16.199 -14.132 1.00 90.00 180 LYS A O 1
ATOM 1422 N N . VAL A 1 181 ? 8.159 -17.108 -12.261 1.00 81.38 181 VAL A N 1
ATOM 1423 C CA . VAL A 1 181 ? 9.576 -16.967 -12.620 1.00 81.38 181 VAL A CA 1
ATOM 1424 C C . VAL A 1 181 ? 10.057 -18.320 -13.135 1.00 81.38 181 VAL A C 1
ATOM 1426 O O . VAL A 1 181 ? 10.314 -19.229 -12.354 1.00 81.38 181 VAL A O 1
ATOM 1429 N N . GLY A 1 182 ? 10.101 -18.476 -14.453 1.00 79.31 182 GLY A N 1
ATOM 1430 C CA . GLY A 1 182 ? 10.809 -19.564 -15.126 1.00 79.31 182 GLY A CA 1
ATOM 1431 C C . GLY A 1 182 ? 12.189 -19.100 -15.590 1.00 79.31 182 GLY A C 1
ATOM 1432 O O . GLY A 1 182 ? 12.439 -17.896 -15.662 1.00 79.31 182 GLY A O 1
ATOM 1433 N N . GLU A 1 183 ? 13.061 -20.051 -15.930 1.00 72.69 183 GLU A N 1
ATOM 1434 C CA . GLU A 1 183 ? 14.414 -19.774 -16.448 1.00 72.69 183 GLU A CA 1
ATOM 1435 C C . GLU A 1 183 ? 14.388 -18.897 -17.717 1.00 72.69 183 GLU A C 1
ATOM 1437 O O . GLU A 1 183 ? 15.290 -18.090 -17.918 1.00 72.69 183 GLU A O 1
ATOM 1442 N N . ASP A 1 184 ? 13.293 -18.953 -18.486 1.00 76.38 184 ASP A N 1
ATOM 1443 C CA . ASP A 1 184 ? 13.114 -18.230 -19.754 1.00 76.38 184 ASP A CA 1
ATOM 1444 C C . ASP A 1 184 ? 12.124 -17.051 -19.680 1.00 76.38 184 ASP A C 1
ATOM 1446 O O . ASP A 1 184 ? 11.560 -16.637 -20.698 1.00 76.38 184 ASP A O 1
ATOM 1450 N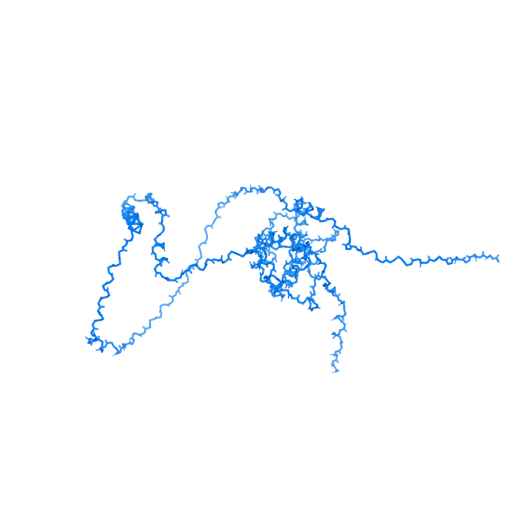 N . VAL A 1 185 ? 11.842 -16.500 -18.491 1.00 84.00 185 VAL A N 1
ATOM 1451 C CA . VAL A 1 185 ? 10.907 -15.363 -18.402 1.00 84.00 185 VAL A CA 1
ATOM 1452 C C . VAL A 1 185 ? 11.538 -14.108 -18.991 1.00 84.00 185 VAL A C 1
ATOM 1454 O O . VAL A 1 185 ? 12.296 -13.384 -18.343 1.00 84.00 185 VAL A O 1
ATOM 1457 N N . HIS A 1 186 ? 11.172 -13.836 -20.240 1.00 91.44 186 HIS A N 1
ATOM 1458 C CA . HIS A 1 186 ? 11.524 -12.615 -20.947 1.00 91.44 186 HIS A CA 1
ATOM 1459 C C . HIS A 1 186 ? 10.742 -11.406 -20.419 1.00 91.44 186 HIS A C 1
ATOM 1461 O O . HIS A 1 186 ? 9.654 -11.530 -19.852 1.00 91.44 186 HIS A O 1
ATOM 1467 N N . ILE A 1 187 ? 11.280 -10.207 -20.666 1.00 92.56 187 ILE A N 1
ATOM 1468 C CA . ILE A 1 187 ? 10.676 -8.941 -20.230 1.00 92.56 187 ILE A CA 1
ATOM 1469 C C . ILE A 1 187 ? 9.225 -8.814 -20.704 1.00 92.56 187 ILE A C 1
ATOM 1471 O O . ILE A 1 187 ? 8.360 -8.441 -19.912 1.00 92.56 187 ILE A O 1
ATOM 1475 N N . ASP A 1 188 ? 8.944 -9.181 -21.953 1.00 94.25 188 ASP A N 1
ATOM 1476 C CA . ASP A 1 188 ? 7.592 -9.114 -22.515 1.00 94.25 188 ASP A CA 1
ATOM 1477 C C . ASP A 1 188 ? 6.612 -10.022 -21.762 1.00 94.25 188 ASP A C 1
ATOM 1479 O O . ASP A 1 188 ? 5.510 -9.597 -21.420 1.00 94.25 188 ASP A O 1
ATOM 1483 N N . GLN A 1 189 ? 7.043 -11.230 -21.386 1.00 94.25 189 GLN A N 1
ATOM 1484 C CA . GLN A 1 189 ? 6.222 -12.145 -20.591 1.00 94.25 189 GLN A CA 1
ATOM 1485 C C . GLN A 1 189 ? 5.952 -11.590 -19.188 1.00 94.25 189 GLN A C 1
ATOM 1487 O O . GLN A 1 189 ? 4.835 -11.706 -18.684 1.00 94.25 189 GLN A O 1
ATOM 1492 N N . ALA A 1 190 ? 6.946 -10.965 -18.551 1.00 94.25 190 ALA A N 1
ATOM 1493 C CA . ALA A 1 190 ? 6.756 -10.320 -17.253 1.00 94.25 190 ALA A CA 1
ATOM 1494 C C . ALA A 1 190 ? 5.778 -9.133 -17.343 1.00 94.25 190 ALA A C 1
ATOM 1496 O O . ALA A 1 190 ? 4.931 -8.960 -16.462 1.00 94.25 190 ALA A O 1
ATOM 1497 N N . ILE A 1 191 ? 5.845 -8.347 -18.425 1.00 96.19 191 ILE A N 1
ATOM 1498 C CA . ILE A 1 191 ? 4.899 -7.258 -18.710 1.00 96.19 191 ILE A CA 1
ATOM 1499 C C . ILE A 1 191 ? 3.484 -7.811 -18.915 1.00 96.19 191 ILE A C 1
ATOM 1501 O O . ILE A 1 191 ? 2.527 -7.247 -18.377 1.00 96.19 191 ILE A O 1
ATOM 1505 N N . ASP A 1 192 ? 3.332 -8.907 -19.655 1.00 95.56 192 ASP A N 1
ATOM 1506 C CA . ASP A 1 192 ? 2.031 -9.530 -19.900 1.00 95.56 192 ASP A CA 1
ATOM 1507 C C . ASP A 1 192 ? 1.424 -10.105 -18.618 1.00 95.56 192 ASP A C 1
ATOM 1509 O O . ASP A 1 192 ? 0.249 -9.855 -18.327 1.00 95.56 192 ASP A O 1
ATOM 1513 N N . GLN A 1 193 ? 2.230 -10.784 -17.793 1.00 95.00 193 GLN A N 1
ATOM 1514 C CA . GLN A 1 193 ? 1.814 -11.233 -16.463 1.00 95.00 193 GLN A CA 1
ATOM 1515 C C . GLN A 1 193 ? 1.374 -10.047 -15.590 1.00 95.00 193 GLN A C 1
ATOM 1517 O O . GLN A 1 193 ? 0.305 -10.101 -14.980 1.00 95.00 193 GLN A O 1
ATOM 1522 N N . LEU A 1 194 ? 2.141 -8.948 -15.576 1.00 95.94 194 LEU A N 1
ATOM 1523 C CA . LEU A 1 194 ? 1.808 -7.735 -14.823 1.00 95.94 194 LEU A CA 1
ATOM 1524 C C . LEU A 1 194 ? 0.483 -7.116 -15.285 1.00 95.94 194 LEU A C 1
ATOM 1526 O O . LEU A 1 194 ? -0.376 -6.801 -14.456 1.00 95.94 194 LEU A O 1
ATOM 1530 N N . LYS A 1 195 ? 0.298 -6.947 -16.599 1.00 95.94 195 LYS A N 1
ATOM 1531 C CA . LYS A 1 195 ? -0.943 -6.414 -17.178 1.00 95.94 195 LYS A CA 1
ATOM 1532 C C . LYS A 1 195 ? -2.133 -7.303 -16.844 1.00 95.94 195 LYS A C 1
ATOM 1534 O O . LYS A 1 195 ? -3.199 -6.784 -16.506 1.00 95.94 195 LYS A O 1
ATOM 1539 N N . ASN A 1 196 ? -1.961 -8.623 -16.915 1.00 93.75 196 ASN A N 1
ATOM 1540 C CA . ASN A 1 196 ? -3.017 -9.567 -16.585 1.00 93.75 196 ASN A CA 1
ATOM 1541 C C . ASN A 1 196 ? -3.395 -9.481 -15.098 1.00 93.75 196 ASN A C 1
ATOM 1543 O O . ASN A 1 196 ? -4.559 -9.239 -14.782 1.00 93.75 196 ASN A O 1
ATOM 1547 N N . ALA A 1 197 ? -2.419 -9.566 -14.191 1.00 93.12 197 ALA A N 1
ATOM 1548 C CA . ALA A 1 197 ? -2.645 -9.453 -12.751 1.00 93.12 197 ALA A CA 1
ATOM 1549 C C . ALA A 1 197 ? -3.345 -8.130 -12.382 1.00 93.12 197 ALA A C 1
ATOM 1551 O O . ALA A 1 197 ? -4.337 -8.119 -11.648 1.00 93.12 197 ALA A O 1
ATOM 1552 N N . TYR A 1 198 ? -2.901 -7.011 -12.964 1.00 93.88 198 TYR A N 1
ATOM 1553 C CA . TYR A 1 198 ? -3.517 -5.704 -12.739 1.00 93.88 198 TYR A CA 1
ATOM 1554 C C . TYR A 1 198 ? -4.959 -5.633 -13.266 1.00 93.88 198 TYR A C 1
ATOM 1556 O O . TYR A 1 198 ? -5.864 -5.179 -12.564 1.00 93.88 198 TYR A O 1
ATOM 1564 N N . LYS A 1 199 ? -5.216 -6.158 -14.470 1.00 92.50 199 LYS A N 1
ATOM 1565 C CA . LYS A 1 199 ? -6.570 -6.260 -15.035 1.00 92.50 199 LYS A CA 1
ATOM 1566 C C . LYS A 1 199 ? -7.499 -7.082 -14.135 1.00 92.50 199 LYS A C 1
ATOM 1568 O O . LYS A 1 199 ? -8.666 -6.721 -13.973 1.00 92.50 199 LYS A O 1
ATOM 1573 N N . HIS A 1 200 ? -6.997 -8.167 -13.546 1.00 89.81 200 HIS A N 1
ATOM 1574 C CA . HIS A 1 200 ? -7.741 -8.974 -12.581 1.00 89.81 200 HIS A CA 1
ATOM 1575 C C . HIS A 1 200 ? -8.056 -8.191 -11.299 1.00 89.81 200 HIS A C 1
ATOM 1577 O O . HIS A 1 200 ? -9.212 -8.196 -10.871 1.00 89.81 200 HIS A O 1
ATOM 1583 N N . LEU A 1 201 ? -7.096 -7.442 -10.745 1.00 90.50 201 LEU A N 1
ATOM 1584 C CA . LEU A 1 201 ? -7.335 -6.565 -9.591 1.00 90.50 201 LEU A CA 1
ATOM 1585 C C . LEU A 1 201 ? -8.446 -5.537 -9.867 1.00 90.50 201 LEU A C 1
ATOM 1587 O O . LEU A 1 201 ? -9.352 -5.369 -9.047 1.00 90.50 201 LEU A O 1
ATOM 1591 N N . CYS A 1 202 ? -8.406 -4.877 -11.030 1.00 89.25 202 CYS A N 1
ATOM 1592 C CA . CYS A 1 202 ? -9.415 -3.889 -11.421 1.00 89.25 202 CYS A CA 1
ATOM 1593 C C . CYS A 1 202 ? -10.818 -4.502 -11.572 1.00 89.25 202 CYS A C 1
ATOM 1595 O O . CYS A 1 202 ? -11.803 -3.867 -11.203 1.00 89.25 202 CYS A O 1
ATOM 1597 N N . ARG A 1 203 ? -10.921 -5.736 -12.089 1.00 85.31 203 ARG A N 1
ATOM 1598 C CA . ARG A 1 203 ? -12.202 -6.454 -12.242 1.00 85.31 203 ARG A CA 1
ATOM 1599 C C . ARG A 1 203 ? -12.833 -6.821 -10.904 1.00 85.31 203 ARG A C 1
ATOM 1601 O O . ARG A 1 203 ? -14.046 -6.724 -10.767 1.00 85.31 203 ARG A O 1
ATOM 1608 N N . GLN A 1 204 ? -12.021 -7.201 -9.921 1.00 79.50 204 GLN A N 1
ATOM 1609 C CA . GLN A 1 204 ? -12.481 -7.604 -8.586 1.00 79.50 204 GLN A CA 1
ATOM 1610 C C . GLN A 1 204 ? -12.753 -6.413 -7.652 1.00 79.50 204 GLN A C 1
ATOM 1612 O O . GLN A 1 204 ? -12.638 -6.504 -6.430 1.00 79.50 204 GLN A O 1
ATOM 1617 N N . ASN A 1 205 ? -13.104 -5.270 -8.246 1.00 67.69 205 ASN A N 1
ATOM 1618 C CA . ASN A 1 205 ? -13.479 -4.028 -7.584 1.00 67.69 205 ASN A CA 1
ATOM 1619 C C . ASN A 1 205 ? -12.414 -3.417 -6.657 1.00 67.69 205 ASN A C 1
ATOM 1621 O O . ASN A 1 205 ? -12.757 -2.520 -5.905 1.00 67.69 205 ASN A O 1
ATOM 1625 N N . SER A 1 206 ? -11.133 -3.817 -6.660 1.00 60.75 206 SER A N 1
ATOM 1626 C CA . SER A 1 206 ? -10.054 -3.241 -5.811 1.00 60.75 206 SER A CA 1
ATOM 1627 C C . SER A 1 206 ? -10.343 -3.099 -4.297 1.00 60.75 206 SER A C 1
ATOM 1629 O O . SER A 1 206 ? -9.505 -2.593 -3.554 1.00 60.75 206 SER A O 1
ATOM 1631 N N . GLN A 1 207 ? -11.516 -3.521 -3.824 1.00 62.16 207 GLN A N 1
ATOM 1632 C CA . GLN A 1 207 ? -12.020 -3.299 -2.472 1.00 62.16 207 GLN A CA 1
ATOM 1633 C C . GLN A 1 207 ? -11.753 -4.512 -1.596 1.00 62.16 207 GLN A C 1
ATOM 1635 O O . GLN A 1 207 ? -11.471 -4.343 -0.418 1.00 62.16 207 GLN A O 1
ATOM 1640 N N . SER A 1 208 ? -11.710 -5.713 -2.178 1.00 80.56 208 SER A N 1
ATOM 1641 C CA . SER A 1 208 ? -11.374 -6.895 -1.398 1.00 80.56 208 SER A CA 1
ATOM 1642 C C . SER A 1 208 ? -9.897 -6.876 -0.998 1.00 80.56 208 SER A C 1
ATOM 1644 O O . SER A 1 208 ? -8.992 -6.792 -1.842 1.00 80.56 208 SER A O 1
ATOM 1646 N N . MET A 1 209 ? -9.647 -6.967 0.309 1.00 88.31 209 MET A N 1
ATOM 1647 C CA . MET A 1 209 ? -8.304 -6.991 0.889 1.00 88.31 209 MET A CA 1
ATOM 1648 C C . MET A 1 209 ? -7.461 -8.129 0.317 1.00 88.31 209 MET A C 1
ATOM 1650 O O . MET A 1 209 ? -6.269 -7.933 0.073 1.00 88.31 209 MET A O 1
ATOM 1654 N N . VAL A 1 210 ? -8.080 -9.285 0.039 1.00 89.62 210 VAL A N 1
ATOM 1655 C CA . VAL A 1 210 ? -7.385 -10.454 -0.510 1.00 89.62 210 VAL A CA 1
ATOM 1656 C C . VAL A 1 210 ? -6.665 -10.102 -1.808 1.00 89.62 210 VAL A C 1
ATOM 1658 O O . VAL A 1 210 ? -5.458 -10.282 -1.887 1.00 89.62 210 VAL A O 1
ATOM 1661 N N . PHE A 1 211 ? -7.351 -9.507 -2.788 1.00 90.06 211 PHE A N 1
ATOM 1662 C CA . PHE A 1 211 ? -6.771 -9.262 -4.110 1.00 90.06 211 PHE A CA 1
ATOM 1663 C C . PHE A 1 211 ? -5.706 -8.171 -4.069 1.00 90.06 211 PHE A C 1
ATOM 1665 O O . PHE A 1 211 ? -4.703 -8.266 -4.770 1.00 90.06 211 PHE A O 1
ATOM 1672 N N . ASN A 1 212 ? -5.873 -7.171 -3.201 1.00 92.81 212 ASN A N 1
ATOM 1673 C CA . ASN A 1 212 ? -4.826 -6.182 -2.958 1.00 92.81 212 ASN A CA 1
ATOM 1674 C C . ASN A 1 212 ? -3.572 -6.820 -2.345 1.00 92.81 212 ASN A C 1
ATOM 1676 O O . ASN A 1 212 ? -2.458 -6.466 -2.729 1.00 92.81 212 ASN A O 1
ATOM 1680 N N . CYS A 1 213 ? -3.737 -7.770 -1.419 1.00 93.25 213 CYS A N 1
ATOM 1681 C CA . CYS A 1 213 ? -2.618 -8.486 -0.810 1.00 93.25 213 CYS A CA 1
ATOM 1682 C C . CYS A 1 213 ? -1.944 -9.451 -1.792 1.00 93.25 213 CYS A C 1
ATOM 1684 O O . CYS A 1 213 ? -0.715 -9.488 -1.834 1.00 93.25 213 CYS A O 1
ATOM 1686 N N . GLU A 1 214 ? -2.719 -10.184 -2.596 1.00 92.75 214 GLU A N 1
ATOM 1687 C CA . GLU A 1 214 ? -2.193 -11.084 -3.629 1.00 92.75 214 GLU A CA 1
ATOM 1688 C C . GLU A 1 214 ? -1.452 -10.294 -4.718 1.00 92.75 214 GLU A C 1
ATOM 1690 O O . GLU A 1 214 ? -0.312 -10.614 -5.049 1.00 92.75 214 GLU A O 1
ATOM 1695 N N . PHE A 1 215 ? -2.013 -9.178 -5.197 1.00 95.12 215 PHE A N 1
ATOM 1696 C CA . PHE A 1 215 ? -1.309 -8.304 -6.137 1.00 95.12 215 PHE A CA 1
ATOM 1697 C C . PHE A 1 215 ? -0.087 -7.623 -5.503 1.00 95.12 215 PHE A C 1
ATOM 1699 O O . PHE A 1 215 ? 0.949 -7.477 -6.144 1.00 95.12 215 PHE A O 1
ATOM 1706 N N . GLY A 1 216 ? -0.154 -7.241 -4.227 1.00 96.06 216 GLY A N 1
ATOM 1707 C CA . GLY A 1 216 ? 1.013 -6.748 -3.496 1.00 96.06 216 GLY A CA 1
ATOM 1708 C C . GLY A 1 216 ? 2.125 -7.798 -3.377 1.00 96.06 216 GLY A C 1
ATOM 1709 O O . GLY A 1 216 ? 3.301 -7.445 -3.459 1.00 96.06 216 GLY A O 1
ATOM 1710 N N . ASN A 1 217 ? 1.763 -9.079 -3.246 1.00 95.31 217 ASN A N 1
ATOM 1711 C CA . ASN A 1 217 ? 2.708 -10.193 -3.219 1.00 95.31 217 ASN A CA 1
ATOM 1712 C C . ASN A 1 217 ? 3.345 -10.397 -4.599 1.00 95.31 217 ASN A C 1
ATOM 1714 O O . ASN A 1 217 ? 4.568 -10.427 -4.715 1.00 95.31 217 ASN A O 1
ATOM 1718 N N . PHE A 1 218 ? 2.517 -10.412 -5.647 1.00 96.00 218 PHE A N 1
ATOM 1719 C CA . PHE A 1 218 ? 2.952 -10.412 -7.043 1.00 96.00 218 PHE A CA 1
ATOM 1720 C C . PHE A 1 218 ? 3.966 -9.292 -7.317 1.00 96.00 218 PHE A C 1
ATOM 1722 O O . PHE A 1 218 ? 5.034 -9.535 -7.871 1.00 96.00 218 PHE A O 1
ATOM 1729 N N . LEU A 1 219 ? 3.676 -8.066 -6.866 1.00 97.12 219 LEU A N 1
ATOM 1730 C CA . LEU A 1 219 ? 4.573 -6.921 -7.026 1.00 97.12 219 LEU A CA 1
ATOM 1731 C C . LEU A 1 219 ? 5.885 -7.067 -6.246 1.00 97.12 219 LEU A C 1
ATOM 1733 O O . LEU A 1 219 ? 6.891 -6.507 -6.673 1.00 97.12 219 LEU A O 1
ATOM 1737 N N . ASN A 1 220 ? 5.900 -7.772 -5.111 1.00 96.44 220 ASN A N 1
ATOM 1738 C CA . ASN A 1 220 ? 7.138 -8.040 -4.379 1.00 96.44 220 ASN A CA 1
ATOM 1739 C C . ASN A 1 220 ? 8.051 -8.992 -5.160 1.00 96.44 220 ASN A C 1
ATOM 1741 O O . ASN A 1 220 ? 9.240 -8.702 -5.286 1.00 96.44 220 ASN A O 1
ATOM 1745 N N . GLU A 1 221 ? 7.507 -10.072 -5.720 1.00 95.62 221 GLU A N 1
ATOM 1746 C CA . GLU A 1 221 ? 8.283 -11.010 -6.541 1.00 95.62 221 GLU A CA 1
ATOM 1747 C C . GLU A 1 221 ? 8.724 -10.379 -7.866 1.00 95.62 221 GLU A C 1
ATOM 1749 O O . GLU A 1 221 ? 9.901 -10.446 -8.228 1.00 95.62 221 GLU A O 1
ATOM 1754 N N . LEU A 1 222 ? 7.823 -9.655 -8.536 1.00 96.50 222 LEU A N 1
ATOM 1755 C CA . LEU A 1 222 ? 8.150 -8.926 -9.757 1.00 96.50 222 LEU A CA 1
ATOM 1756 C C . LEU A 1 222 ? 9.231 -7.867 -9.521 1.00 96.50 222 LEU A C 1
ATOM 1758 O O . LEU A 1 222 ? 10.096 -7.680 -10.370 1.00 96.50 222 LEU A O 1
ATOM 1762 N N . TYR A 1 223 ? 9.213 -7.183 -8.374 1.00 96.88 223 TYR A N 1
ATOM 1763 C CA . TYR A 1 223 ? 10.245 -6.206 -8.041 1.00 96.88 223 TYR A CA 1
ATOM 1764 C C . TYR A 1 223 ? 11.621 -6.858 -7.847 1.00 96.88 223 TYR A C 1
ATOM 1766 O O . TYR A 1 223 ? 12.615 -6.319 -8.326 1.00 96.88 223 TYR A O 1
ATOM 1774 N N . LYS A 1 224 ? 11.695 -8.032 -7.200 1.00 96.00 224 L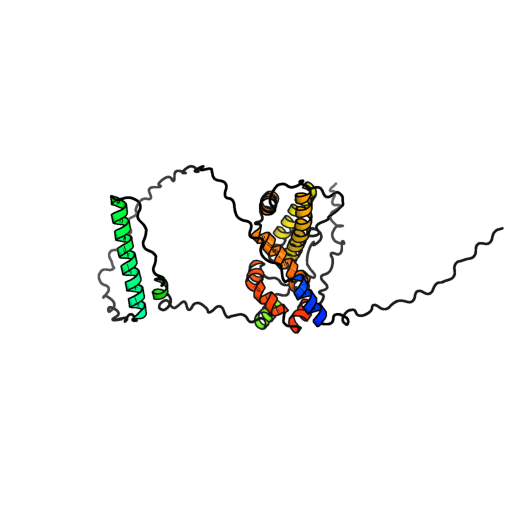YS A N 1
ATOM 1775 C CA . LYS A 1 224 ? 12.958 -8.785 -7.073 1.00 96.00 224 LYS A CA 1
ATOM 1776 C C . LYS A 1 224 ? 13.514 -9.164 -8.446 1.00 96.00 224 LYS A C 1
ATOM 1778 O O . LYS A 1 224 ? 14.693 -8.939 -8.707 1.00 96.00 224 LYS A O 1
ATOM 1783 N N . TRP A 1 225 ? 12.661 -9.690 -9.326 1.00 96.06 225 TRP A N 1
ATOM 1784 C CA . TRP A 1 225 ? 13.034 -10.013 -10.704 1.00 96.06 225 TRP A CA 1
ATOM 1785 C C . TRP A 1 225 ? 13.468 -8.761 -11.483 1.00 96.06 225 TRP A C 1
ATOM 1787 O O . TRP A 1 225 ? 14.501 -8.770 -12.147 1.00 96.06 225 TRP A O 1
ATOM 1797 N N . PHE A 1 226 ? 12.742 -7.649 -11.342 1.00 96.69 226 PHE A N 1
ATOM 1798 C CA . PHE A 1 226 ? 13.070 -6.380 -11.993 1.00 96.69 226 PHE A CA 1
ATOM 1799 C C . PHE A 1 226 ? 14.464 -5.876 -11.600 1.00 96.69 226 PHE A C 1
ATOM 1801 O O . PHE A 1 226 ? 15.235 -5.477 -12.470 1.00 96.69 226 PHE A O 1
ATOM 1808 N N . GLU A 1 227 ? 14.812 -5.919 -10.310 1.00 97.38 227 GLU A N 1
ATOM 1809 C CA . GLU A 1 227 ? 16.143 -5.521 -9.837 1.00 97.38 227 GLU A CA 1
ATOM 1810 C C . GLU A 1 227 ? 17.244 -6.418 -10.430 1.00 97.38 227 GLU A C 1
ATOM 1812 O O . GLU A 1 227 ? 18.279 -5.910 -10.858 1.00 97.38 227 GLU A O 1
ATOM 1817 N N . GLN A 1 228 ? 17.007 -7.729 -10.562 1.00 95.81 228 GLN A N 1
ATOM 1818 C CA . GLN A 1 228 ? 17.946 -8.637 -11.236 1.00 95.81 228 GLN A CA 1
ATOM 1819 C C . GLN A 1 228 ? 18.140 -8.270 -12.715 1.00 95.81 228 GLN A C 1
ATOM 1821 O O . GLN A 1 228 ? 19.276 -8.159 -13.177 1.00 95.81 228 GLN A O 1
ATOM 1826 N N . MET A 1 229 ? 17.052 -8.020 -13.449 1.00 95.94 229 MET A N 1
ATOM 1827 C CA . MET A 1 229 ? 17.114 -7.612 -14.861 1.00 95.94 229 MET A CA 1
ATOM 1828 C C . MET A 1 229 ? 17.798 -6.253 -15.045 1.00 95.94 229 MET A C 1
ATOM 1830 O O . MET A 1 229 ? 18.505 -6.030 -16.031 1.00 95.94 229 MET A O 1
ATOM 1834 N N . LYS A 1 230 ? 17.617 -5.343 -14.085 1.00 96.44 230 LYS A N 1
ATOM 1835 C CA . LYS A 1 230 ? 18.285 -4.042 -14.064 1.00 96.44 230 LYS A CA 1
ATOM 1836 C C . LYS A 1 230 ? 19.792 -4.183 -13.840 1.00 96.44 230 LYS A C 1
ATOM 1838 O O . LYS A 1 230 ? 20.562 -3.545 -14.552 1.00 96.44 230 LYS A O 1
ATOM 1843 N N . ILE A 1 231 ? 20.220 -5.048 -12.915 1.00 97.06 231 ILE A N 1
ATOM 1844 C CA . ILE A 1 231 ? 21.643 -5.364 -12.684 1.00 97.06 231 ILE A CA 1
ATOM 1845 C C . ILE A 1 231 ? 22.285 -5.967 -13.941 1.00 97.06 231 ILE A C 1
ATOM 1847 O O . ILE A 1 231 ? 23.423 -5.641 -14.267 1.00 97.06 231 ILE A O 1
ATOM 1851 N N . GLN A 1 232 ? 21.546 -6.799 -14.677 1.00 96.06 232 GLN A N 1
ATOM 1852 C CA . GLN A 1 232 ? 21.992 -7.379 -15.950 1.00 96.06 232 GLN A CA 1
ATOM 1853 C C . GLN A 1 232 ? 22.001 -6.374 -17.119 1.00 96.06 232 GLN A C 1
ATOM 1855 O O . GLN A 1 232 ? 22.428 -6.719 -18.218 1.00 96.06 232 GLN A O 1
ATOM 1860 N N . GLY A 1 233 ? 21.524 -5.140 -16.915 1.00 96.69 233 GLY A N 1
ATOM 1861 C CA . GLY A 1 233 ? 21.450 -4.110 -17.954 1.00 96.69 233 GLY A CA 1
ATOM 1862 C C . GLY A 1 233 ? 20.328 -4.316 -18.978 1.00 96.69 233 GLY A C 1
ATOM 1863 O O . GLY A 1 233 ? 20.258 -3.572 -19.954 1.00 96.69 233 GLY A O 1
ATOM 1864 N N . LEU A 1 234 ? 19.435 -5.287 -18.759 1.00 96.38 234 LEU A N 1
ATOM 1865 C CA . LEU A 1 234 ? 18.309 -5.577 -19.654 1.00 96.38 234 LEU A CA 1
ATOM 1866 C C . LEU A 1 234 ? 17.174 -4.556 -19.506 1.00 96.38 234 LEU A C 1
ATOM 1868 O O . LEU A 1 234 ? 16.425 -4.309 -20.449 1.00 96.38 234 LEU A O 1
ATOM 1872 N N . ILE A 1 235 ? 17.059 -3.934 -18.329 1.00 96.94 235 ILE A N 1
ATOM 1873 C CA . ILE A 1 235 ? 16.128 -2.835 -18.071 1.00 96.94 235 ILE A CA 1
ATOM 1874 C C . ILE A 1 235 ? 16.919 -1.602 -17.638 1.00 96.94 235 ILE A C 1
ATOM 1876 O O . ILE A 1 235 ? 17.599 -1.614 -16.617 1.00 96.94 235 ILE A O 1
ATOM 1880 N N . THR A 1 236 ? 16.792 -0.512 -18.395 1.00 97.44 236 THR A N 1
ATOM 1881 C CA . THR A 1 236 ? 17.512 0.748 -18.134 1.00 97.44 236 THR A CA 1
ATOM 1882 C C . THR A 1 236 ? 16.680 1.781 -17.374 1.00 97.44 236 THR A C 1
ATOM 1884 O O . THR A 1 236 ? 17.229 2.680 -16.738 1.00 97.44 236 THR A O 1
ATOM 1887 N N . MET A 1 237 ? 15.350 1.672 -17.416 1.00 97.69 237 MET A N 1
ATOM 1888 C CA . MET A 1 237 ? 14.446 2.625 -16.770 1.00 97.69 237 MET A CA 1
ATOM 1889 C C . MET A 1 237 ? 14.273 2.361 -15.267 1.00 97.69 237 MET A C 1
ATOM 1891 O O . MET A 1 237 ? 14.556 1.278 -14.758 1.00 97.69 237 MET A O 1
ATOM 1895 N N . SER A 1 238 ? 13.784 3.363 -14.531 1.00 97.81 238 SER A N 1
ATOM 1896 C CA . SER A 1 238 ? 13.462 3.206 -13.109 1.00 97.81 238 SER A CA 1
ATOM 1897 C C . SER A 1 238 ? 12.170 2.408 -12.905 1.00 97.81 238 SER A C 1
ATOM 1899 O O . SER A 1 238 ? 11.288 2.407 -13.763 1.00 97.81 238 SER A O 1
ATOM 1901 N N . TRP A 1 239 ? 12.018 1.784 -11.732 1.00 97.50 239 TRP A N 1
ATOM 1902 C CA . TRP A 1 239 ? 10.815 1.024 -11.367 1.00 97.50 239 TRP A CA 1
ATOM 1903 C C . TRP A 1 239 ? 9.524 1.843 -11.510 1.00 97.50 239 TRP A C 1
ATOM 1905 O O . TRP A 1 239 ? 8.515 1.352 -12.011 1.00 97.50 239 TRP A O 1
ATOM 1915 N N . GLN A 1 240 ? 9.562 3.122 -11.120 1.00 97.94 240 GLN A N 1
ATOM 1916 C CA . GLN A 1 240 ? 8.426 4.032 -11.259 1.00 97.94 240 GLN A CA 1
ATOM 1917 C C . GLN A 1 240 ? 8.036 4.245 -12.724 1.00 97.94 240 GLN A C 1
ATOM 1919 O O . GLN A 1 240 ? 6.853 4.176 -13.053 1.00 97.94 240 GLN A O 1
ATOM 1924 N N . VAL A 1 241 ? 9.018 4.515 -13.590 1.00 98.19 241 VAL A N 1
ATOM 1925 C CA . VAL A 1 241 ? 8.774 4.722 -15.024 1.00 98.19 241 VAL A CA 1
ATOM 1926 C C . VAL A 1 241 ? 8.256 3.433 -15.654 1.00 98.19 241 VAL A C 1
ATOM 1928 O O . VAL A 1 241 ? 7.293 3.481 -16.415 1.00 98.19 241 VAL A O 1
ATOM 1931 N N . TRP A 1 242 ? 8.824 2.289 -15.276 1.00 97.75 242 TRP A N 1
ATOM 1932 C CA . TRP A 1 242 ? 8.431 0.976 -15.779 1.00 97.75 242 TRP A CA 1
ATOM 1933 C C . TRP A 1 242 ? 6.970 0.641 -15.447 1.00 97.75 242 TRP A C 1
ATOM 1935 O O . TRP A 1 242 ? 6.165 0.376 -16.341 1.00 97.75 242 TRP A O 1
ATOM 1945 N N . LEU A 1 243 ? 6.579 0.771 -14.176 1.00 97.88 243 LEU A N 1
ATOM 1946 C CA . LEU A 1 243 ? 5.198 0.562 -13.737 1.00 97.88 243 LEU A CA 1
ATOM 1947 C C . LEU A 1 243 ? 4.203 1.512 -14.418 1.00 97.88 243 LEU A C 1
ATOM 1949 O O . LEU A 1 243 ? 3.138 1.081 -14.871 1.00 97.88 243 LEU A O 1
ATOM 1953 N N . ASN A 1 244 ? 4.549 2.798 -14.505 1.00 97.56 244 ASN A N 1
ATOM 1954 C CA . ASN A 1 244 ? 3.691 3.797 -15.134 1.00 97.56 244 ASN A CA 1
ATOM 1955 C C . ASN A 1 244 ? 3.503 3.514 -16.633 1.00 97.56 244 ASN A C 1
ATOM 1957 O O . ASN A 1 244 ? 2.390 3.611 -17.141 1.00 97.56 244 ASN A O 1
ATOM 1961 N N . THR A 1 245 ? 4.571 3.104 -17.320 1.00 97.62 245 THR A N 1
ATOM 1962 C CA . THR A 1 245 ? 4.553 2.799 -18.758 1.00 97.62 245 THR A CA 1
ATOM 1963 C C . THR A 1 245 ? 3.681 1.587 -19.080 1.00 97.62 245 THR A C 1
ATOM 1965 O O . THR A 1 245 ? 2.969 1.595 -20.083 1.00 97.62 245 THR A O 1
ATOM 1968 N N . HIS A 1 246 ? 3.707 0.544 -18.245 1.00 97.50 246 HIS A N 1
ATOM 1969 C CA . HIS A 1 246 ? 3.060 -0.727 -18.587 1.00 97.50 246 HIS A CA 1
ATOM 1970 C C . HIS A 1 246 ? 1.644 -0.904 -18.030 1.00 97.50 246 HIS A C 1
ATOM 1972 O O . HIS A 1 246 ? 0.833 -1.560 -18.687 1.00 97.50 246 HIS A O 1
ATOM 1978 N N . ILE A 1 247 ? 1.330 -0.334 -16.860 1.00 96.31 247 ILE A N 1
ATOM 1979 C CA . ILE A 1 247 ? 0.005 -0.467 -16.223 1.00 96.31 247 ILE A CA 1
ATOM 1980 C C . ILE A 1 247 ? -0.547 0.835 -15.623 1.00 96.31 247 ILE A C 1
ATOM 1982 O O . ILE A 1 247 ? -1.586 0.805 -14.971 1.00 96.31 247 ILE A O 1
ATOM 1986 N N . ASN A 1 248 ? 0.112 1.981 -15.840 1.00 96.94 248 ASN A N 1
ATOM 1987 C CA . ASN A 1 248 ? -0.342 3.297 -15.368 1.00 96.94 248 ASN A CA 1
ATOM 1988 C C . ASN A 1 248 ? -0.623 3.356 -13.849 1.00 96.94 248 ASN A C 1
ATOM 1990 O O . ASN A 1 248 ? -1.578 3.985 -13.392 1.00 96.94 248 ASN A O 1
ATOM 1994 N N . ILE A 1 249 ? 0.207 2.673 -13.052 1.00 95.62 249 ILE A N 1
ATOM 1995 C CA . ILE A 1 249 ? 0.137 2.707 -11.587 1.00 95.62 249 ILE A CA 1
ATOM 1996 C C . ILE A 1 249 ? 1.240 3.607 -11.026 1.00 95.62 249 ILE A C 1
ATOM 1998 O O . ILE A 1 249 ? 2.386 3.576 -11.477 1.00 95.62 249 ILE A O 1
ATOM 2002 N N . SER A 1 250 ? 0.920 4.393 -9.995 1.00 96.12 250 SER A N 1
ATOM 2003 C CA . SER A 1 250 ? 1.934 5.193 -9.307 1.00 96.12 250 SER A CA 1
ATOM 2004 C C . SER A 1 250 ? 2.825 4.315 -8.423 1.00 96.12 250 SER A C 1
ATOM 2006 O O . SER A 1 250 ? 2.356 3.389 -7.754 1.00 96.12 250 SER A O 1
ATOM 2008 N N . ALA A 1 251 ? 4.117 4.646 -8.346 1.00 95.38 251 ALA A N 1
ATOM 2009 C CA . ALA A 1 251 ? 5.063 3.928 -7.488 1.00 95.38 251 ALA A CA 1
ATOM 2010 C C . ALA A 1 251 ? 4.664 3.962 -6.001 1.00 95.38 251 ALA A C 1
ATOM 2012 O O . ALA A 1 251 ? 4.838 2.975 -5.291 1.00 95.38 251 ALA A O 1
ATOM 2013 N N . SER A 1 252 ? 4.072 5.069 -5.533 1.00 95.12 252 SER A N 1
ATOM 2014 C CA . SER A 1 252 ? 3.564 5.195 -4.158 1.00 95.12 252 SER A CA 1
ATOM 2015 C C . SER A 1 252 ? 2.437 4.198 -3.864 1.00 95.12 252 SER A C 1
ATOM 2017 O O . SER A 1 252 ? 2.427 3.562 -2.805 1.00 95.12 252 SER A O 1
ATOM 2019 N N . HIS A 1 253 ? 1.516 4.007 -4.813 1.00 94.56 253 HIS A N 1
ATOM 2020 C CA . HIS A 1 253 ? 0.437 3.038 -4.666 1.00 94.56 253 HIS A CA 1
ATOM 2021 C C . HIS A 1 253 ? 0.966 1.598 -4.700 1.00 94.56 253 HIS A C 1
ATOM 2023 O O . HIS A 1 253 ? 0.630 0.807 -3.819 1.00 94.56 253 HIS A O 1
ATOM 2029 N N . ALA A 1 254 ? 1.872 1.287 -5.635 1.00 96.25 254 ALA A N 1
ATOM 2030 C CA . ALA A 1 254 ? 2.525 -0.021 -5.716 1.00 96.25 254 ALA A CA 1
ATOM 2031 C C . ALA A 1 254 ? 3.306 -0.354 -4.429 1.00 96.25 254 ALA A C 1
ATOM 2033 O O . ALA A 1 254 ? 3.208 -1.460 -3.904 1.00 96.25 254 ALA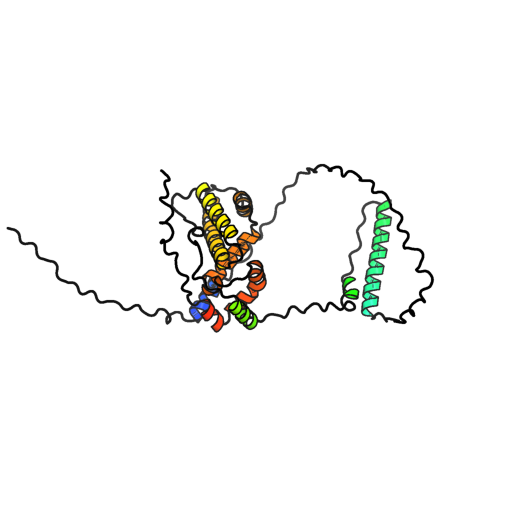 A O 1
ATOM 2034 N N . SER A 1 255 ? 4.034 0.623 -3.875 1.00 95.81 255 SER A N 1
ATOM 2035 C CA . SER A 1 255 ? 4.743 0.489 -2.596 1.00 95.81 255 SER A CA 1
ATOM 2036 C C . SER A 1 255 ? 3.779 0.217 -1.437 1.00 95.81 255 SER A C 1
ATOM 2038 O O . SER A 1 255 ? 4.020 -0.674 -0.627 1.00 95.81 255 SER A O 1
ATOM 2040 N N . SER A 1 256 ? 2.637 0.911 -1.400 1.00 94.12 256 SER A N 1
ATOM 2041 C CA . SER A 1 256 ? 1.611 0.697 -0.371 1.00 94.12 256 SER A CA 1
ATOM 2042 C C . SER A 1 256 ? 1.022 -0.720 -0.420 1.00 94.12 256 SER A C 1
ATOM 2044 O O . SER A 1 256 ? 0.853 -1.349 0.622 1.00 94.12 256 SER A O 1
ATOM 2046 N N . LEU A 1 257 ? 0.758 -1.248 -1.621 1.00 95.50 257 LEU A N 1
ATOM 2047 C CA . LEU A 1 257 ? 0.285 -2.623 -1.826 1.00 95.50 257 LEU A CA 1
ATOM 2048 C C . LEU A 1 257 ? 1.325 -3.659 -1.380 1.00 95.50 257 LEU A C 1
ATOM 2050 O O . LEU A 1 257 ? 0.994 -4.610 -0.671 1.00 95.50 257 LEU A O 1
ATOM 2054 N N . ARG A 1 258 ? 2.596 -3.445 -1.739 1.00 96.12 258 ARG A N 1
ATOM 2055 C CA . ARG A 1 258 ? 3.722 -4.294 -1.321 1.00 96.12 258 ARG A CA 1
ATOM 2056 C C . ARG A 1 258 ? 3.890 -4.329 0.199 1.00 96.12 258 ARG A C 1
ATOM 2058 O O . ARG A 1 258 ? 4.055 -5.408 0.767 1.00 96.12 258 ARG A O 1
ATOM 2065 N N . GLN A 1 259 ? 3.811 -3.169 0.855 1.00 93.94 259 GLN A N 1
ATOM 2066 C CA . GLN A 1 259 ? 3.884 -3.054 2.316 1.00 93.94 259 GLN A CA 1
ATOM 2067 C C . GLN A 1 259 ? 2.707 -3.745 3.004 1.00 93.94 259 GLN A C 1
ATOM 2069 O O . GLN A 1 259 ? 2.906 -4.481 3.970 1.00 93.94 259 GLN A O 1
ATOM 2074 N N . LEU A 1 260 ? 1.489 -3.526 2.502 1.00 94.44 260 LEU A N 1
ATOM 2075 C CA . LEU A 1 260 ? 0.294 -4.178 3.023 1.00 94.44 260 LEU A CA 1
ATOM 2076 C C . LEU A 1 260 ? 0.413 -5.702 2.927 1.00 94.44 260 LEU A C 1
ATOM 2078 O O . LEU A 1 260 ? 0.223 -6.384 3.929 1.00 94.44 260 LEU A O 1
ATOM 2082 N N . SER A 1 261 ? 0.775 -6.217 1.750 1.00 95.12 261 SER A N 1
ATOM 2083 C CA . SER A 1 261 ? 0.965 -7.651 1.517 1.00 95.12 261 SER A CA 1
ATOM 2084 C C . SER A 1 261 ? 2.012 -8.249 2.458 1.00 95.12 261 SER A C 1
ATOM 2086 O O . SER A 1 261 ? 1.764 -9.271 3.090 1.00 95.12 261 SER A O 1
ATOM 2088 N N . SER A 1 262 ? 3.142 -7.559 2.643 1.00 93.25 262 SER A N 1
ATOM 2089 C CA . SER A 1 262 ? 4.195 -7.988 3.565 1.00 93.25 262 SER A CA 1
ATOM 2090 C C . SER A 1 262 ? 3.683 -8.138 5.000 1.00 93.25 262 SER A C 1
ATOM 2092 O O . SER A 1 262 ? 4.031 -9.107 5.665 1.00 93.25 262 SER A O 1
ATOM 2094 N N . ILE A 1 263 ? 2.824 -7.233 5.476 1.00 92.44 263 ILE A N 1
ATOM 2095 C CA . ILE A 1 263 ? 2.238 -7.323 6.821 1.00 92.44 263 ILE A CA 1
ATOM 2096 C C . ILE A 1 263 ? 1.192 -8.440 6.877 1.00 92.44 263 ILE A C 1
ATOM 2098 O O . ILE A 1 263 ? 1.243 -9.283 7.765 1.00 92.44 263 ILE A O 1
ATOM 2102 N N . VAL A 1 264 ? 0.254 -8.456 5.930 1.00 92.88 264 VAL A N 1
ATOM 2103 C CA . VAL A 1 264 ? -0.920 -9.341 5.944 1.00 92.88 264 VAL A CA 1
ATOM 2104 C C . VAL A 1 264 ? -0.568 -10.802 5.653 1.00 92.88 264 VAL A C 1
ATOM 2106 O O . VAL A 1 264 ? -1.271 -11.693 6.120 1.00 92.88 264 VAL A O 1
ATOM 2109 N N . ASN A 1 265 ? 0.519 -11.093 4.934 1.00 90.94 265 ASN A N 1
ATOM 2110 C CA . ASN A 1 265 ? 0.898 -12.473 4.614 1.00 90.94 265 ASN A CA 1
ATOM 2111 C C . ASN A 1 265 ? 1.177 -13.340 5.852 1.00 90.94 265 ASN A C 1
ATOM 2113 O O . ASN A 1 265 ? 0.912 -14.537 5.806 1.00 90.94 265 ASN A O 1
ATOM 2117 N N . GLY A 1 266 ? 1.633 -12.753 6.962 1.00 91.56 266 GLY A N 1
ATOM 2118 C CA . GLY A 1 266 ? 1.782 -13.478 8.229 1.00 91.56 266 GLY A CA 1
ATOM 2119 C C . GLY A 1 266 ? 0.482 -13.634 9.031 1.00 91.56 266 GLY A C 1
ATOM 2120 O O . GLY A 1 266 ? 0.472 -14.279 10.073 1.00 91.56 266 GLY A O 1
ATOM 2121 N N . PHE A 1 267 ? -0.622 -13.056 8.552 1.00 95.12 267 PHE A N 1
ATOM 2122 C CA . PHE A 1 267 ? -1.918 -13.037 9.229 1.00 95.12 267 PHE A CA 1
ATOM 2123 C C . PHE A 1 267 ? -3.052 -13.358 8.244 1.00 95.12 267 PHE A C 1
ATOM 2125 O O . PHE A 1 267 ? -3.768 -12.455 7.796 1.00 95.12 267 PHE A O 1
ATOM 2132 N N . PRO A 1 268 ? -3.246 -14.640 7.884 1.00 91.88 268 PRO A N 1
ATOM 2133 C CA . PRO A 1 268 ? -4.192 -15.048 6.846 1.00 91.88 268 PRO A CA 1
ATOM 2134 C C . PRO A 1 268 ? -5.623 -14.539 7.061 1.00 91.88 268 PRO A C 1
ATOM 2136 O O . PRO A 1 268 ? -6.291 -14.188 6.088 1.00 91.88 268 PRO A O 1
ATOM 2139 N N . LYS A 1 269 ? -6.087 -14.418 8.315 1.00 93.00 269 LYS A N 1
ATOM 2140 C CA . LYS A 1 269 ? -7.417 -13.863 8.626 1.00 93.00 269 LYS A CA 1
ATOM 2141 C C . LYS A 1 269 ? -7.586 -12.406 8.221 1.00 93.00 269 LYS A C 1
ATOM 2143 O O . LYS A 1 269 ? -8.693 -11.998 7.899 1.00 93.00 269 LYS A O 1
ATOM 2148 N N . LEU A 1 270 ? -6.517 -11.611 8.175 1.00 94.56 270 LEU A N 1
ATOM 2149 C CA . LEU A 1 270 ? -6.632 -10.223 7.718 1.00 94.56 270 LEU A CA 1
ATOM 2150 C C . LEU A 1 270 ? -7.003 -10.137 6.228 1.00 94.56 270 LEU A C 1
ATOM 2152 O O . LEU A 1 270 ? -7.590 -9.143 5.806 1.00 94.56 270 LEU A O 1
ATOM 2156 N N . LYS A 1 271 ? -6.722 -11.179 5.430 1.00 91.88 271 LYS A N 1
ATOM 2157 C CA . LYS A 1 271 ? -7.104 -11.227 4.009 1.00 91.88 271 LYS A CA 1
ATOM 2158 C C . LYS A 1 271 ? -8.617 -11.336 3.800 1.00 91.88 271 LYS A C 1
ATOM 2160 O O . LYS A 1 271 ? -9.086 -11.009 2.714 1.00 91.88 271 LYS A O 1
ATOM 2165 N N . THR A 1 272 ? -9.369 -11.793 4.804 1.00 91.31 272 THR A N 1
ATOM 2166 C CA . THR A 1 272 ? -10.827 -11.982 4.718 1.00 91.31 272 THR A CA 1
ATOM 2167 C C . THR A 1 272 ? -11.612 -10.721 5.070 1.00 91.31 272 THR A C 1
ATOM 2169 O O . THR A 1 272 ? -12.836 -10.756 5.126 1.00 91.31 272 THR A O 1
ATOM 2172 N N . ILE A 1 273 ? -10.924 -9.624 5.383 1.00 92.38 273 ILE A N 1
ATOM 2173 C CA . ILE A 1 273 ? -11.558 -8.363 5.751 1.00 92.38 273 ILE A CA 1
ATOM 2174 C C . ILE A 1 273 ? -12.018 -7.649 4.480 1.00 92.38 273 ILE A C 1
ATOM 2176 O O . ILE A 1 273 ? -11.229 -7.459 3.555 1.00 92.38 273 ILE A O 1
ATOM 2180 N N . ASP A 1 274 ? -13.265 -7.195 4.452 1.00 91.19 274 ASP A N 1
ATOM 2181 C CA . ASP A 1 274 ? -13.771 -6.333 3.386 1.00 91.19 274 ASP A CA 1
ATOM 2182 C C . ASP A 1 274 ? -13.766 -4.881 3.834 1.00 91.19 274 ASP A C 1
ATOM 2184 O O . ASP A 1 274 ? -14.739 -4.338 4.358 1.00 91.19 274 ASP A O 1
ATOM 2188 N N . LEU A 1 275 ? -12.596 -4.271 3.676 1.00 91.44 275 LEU A N 1
ATOM 2189 C CA . LEU A 1 275 ? -12.391 -2.856 3.915 1.00 91.44 275 LEU A CA 1
ATOM 2190 C C . LEU A 1 275 ? -11.706 -2.228 2.710 1.00 91.44 275 LEU A C 1
ATOM 2192 O O . LEU A 1 275 ? -10.765 -2.816 2.168 1.00 91.44 275 LEU A O 1
ATOM 2196 N N . PRO A 1 276 ? -12.074 -0.988 2.343 1.00 90.12 276 PRO A N 1
ATOM 2197 C CA . PRO A 1 276 ? -11.359 -0.259 1.315 1.00 90.12 276 PRO A CA 1
ATOM 2198 C C . PRO A 1 276 ? -9.865 -0.180 1.642 1.00 90.12 276 PRO A C 1
ATOM 2200 O O . PRO A 1 276 ? -9.474 0.214 2.744 1.00 90.12 276 PRO A O 1
ATOM 2203 N N . LEU A 1 277 ? -9.011 -0.456 0.654 1.00 89.06 277 LEU A N 1
ATOM 2204 C CA . LEU A 1 277 ? -7.553 -0.401 0.805 1.00 89.06 277 LEU A CA 1
ATOM 2205 C C . LEU A 1 277 ? -7.073 0.891 1.487 1.00 89.06 277 LEU A C 1
ATOM 2207 O O . LEU A 1 277 ? -6.225 0.863 2.377 1.00 89.06 277 LEU A O 1
ATOM 2211 N N . ARG A 1 278 ? -7.640 2.038 1.096 1.00 90.56 278 ARG A N 1
ATOM 2212 C CA . ARG A 1 278 ? -7.297 3.347 1.670 1.00 90.56 278 ARG A CA 1
ATOM 2213 C C . ARG A 1 278 ? -7.514 3.396 3.182 1.00 90.56 278 ARG A C 1
ATOM 2215 O O . ARG A 1 278 ? -6.722 4.023 3.879 1.00 90.56 278 ARG A O 1
ATOM 2222 N N . GLU A 1 279 ? -8.577 2.773 3.673 1.00 91.69 279 GLU A N 1
ATOM 2223 C CA . GLU A 1 279 ? -8.910 2.750 5.093 1.00 91.69 279 GLU A CA 1
ATOM 2224 C C . GLU A 1 279 ? -7.915 1.902 5.885 1.00 91.69 279 GLU A C 1
ATOM 2226 O O . GLU A 1 279 ? -7.414 2.345 6.920 1.00 91.69 279 GLU A O 1
ATOM 2231 N N . VAL A 1 280 ? -7.532 0.741 5.357 1.00 92.00 280 VAL A N 1
ATOM 2232 C CA . VAL A 1 280 ? -6.514 -0.100 5.997 1.00 92.00 280 VAL A CA 1
ATOM 2233 C C . VAL A 1 280 ? -5.145 0.573 5.984 1.00 92.00 280 VAL A C 1
ATOM 2235 O O . VAL A 1 280 ? -4.476 0.609 7.016 1.00 92.00 280 VAL A O 1
ATOM 2238 N N . LEU A 1 281 ? -4.755 1.208 4.875 1.00 91.75 281 LEU A N 1
ATOM 2239 C CA . LEU A 1 281 ? -3.498 1.959 4.796 1.00 91.75 281 LEU A CA 1
ATOM 2240 C C . LEU A 1 281 ? -3.459 3.140 5.780 1.00 91.75 281 LEU A C 1
ATOM 2242 O O . LEU A 1 281 ? -2.430 3.380 6.410 1.00 91.75 281 LEU A O 1
ATOM 2246 N N . GLN A 1 282 ? -4.574 3.855 5.968 1.00 92.75 282 GLN A N 1
ATOM 2247 C CA . GLN A 1 282 ? -4.662 4.936 6.962 1.00 92.75 282 GLN A CA 1
ATOM 2248 C C . GLN A 1 282 ? -4.519 4.437 8.404 1.00 92.75 282 GLN A C 1
ATOM 2250 O O . GLN A 1 282 ? -4.042 5.184 9.259 1.00 92.75 282 GLN A O 1
ATOM 2255 N N . ASN A 1 283 ? -4.909 3.190 8.666 1.00 94.06 283 ASN A N 1
ATOM 2256 C CA . ASN A 1 283 ? -4.844 2.563 9.981 1.00 94.06 283 ASN A CA 1
ATOM 2257 C C . ASN A 1 283 ? -3.677 1.568 10.114 1.00 94.06 283 ASN A C 1
ATOM 2259 O O . ASN A 1 283 ? -3.621 0.830 11.092 1.00 94.06 283 ASN A O 1
ATOM 2263 N N . LEU A 1 284 ? -2.705 1.561 9.192 1.00 93.44 284 LEU A N 1
ATOM 2264 C CA . LEU A 1 284 ? -1.624 0.566 9.173 1.00 93.44 284 LEU A CA 1
ATOM 2265 C C . LEU A 1 284 ? -0.772 0.588 10.450 1.00 93.44 284 LEU A C 1
ATOM 2267 O O . LEU A 1 284 ? -0.353 -0.455 10.944 1.00 93.44 284 LEU A O 1
ATOM 2271 N N . LYS A 1 285 ? -0.533 1.779 11.012 1.00 93.75 285 LYS A N 1
ATOM 2272 C CA . LYS A 1 285 ? 0.160 1.922 12.299 1.00 93.75 285 LYS A CA 1
ATOM 2273 C C . LYS A 1 285 ? -0.629 1.255 13.429 1.00 93.75 285 LYS A C 1
ATOM 2275 O O . LYS A 1 285 ? -0.054 0.500 14.202 1.00 93.75 285 LYS A O 1
ATOM 2280 N N . LEU A 1 286 ? -1.938 1.490 13.479 1.00 95.31 286 LEU A N 1
ATOM 2281 C CA . LEU A 1 286 ? -2.822 0.913 14.490 1.00 95.31 286 LEU A CA 1
ATOM 2282 C C . LEU A 1 286 ? -2.977 -0.603 14.313 1.00 95.31 286 LEU A C 1
ATOM 2284 O O . LEU A 1 286 ? -3.035 -1.327 15.300 1.00 95.31 286 LEU A O 1
ATOM 2288 N N . LEU A 1 287 ? -2.969 -1.088 13.066 1.00 95.69 287 LEU A N 1
ATOM 2289 C CA . LEU A 1 287 ? -2.900 -2.513 12.750 1.00 95.69 287 LEU A CA 1
ATOM 2290 C C . LEU A 1 287 ? -1.632 -3.135 13.342 1.00 95.69 287 LEU A C 1
ATOM 2292 O O . LEU A 1 287 ? -1.720 -4.130 14.051 1.00 95.69 287 LEU A O 1
ATOM 2296 N N . LYS A 1 288 ? -0.464 -2.523 13.107 1.00 95.62 288 LYS A N 1
ATOM 2297 C CA . LYS A 1 288 ? 0.808 -2.989 13.680 1.00 95.62 288 LYS A CA 1
ATOM 2298 C C . LYS A 1 288 ? 0.773 -2.994 15.208 1.00 95.62 288 LYS A C 1
ATOM 2300 O O . LYS A 1 288 ? 1.173 -3.985 15.801 1.00 95.62 288 LYS A O 1
ATOM 2305 N N . GLU A 1 289 ? 0.265 -1.932 15.834 1.00 96.31 289 GLU A N 1
ATOM 2306 C CA . GLU A 1 289 ? 0.113 -1.841 17.294 1.00 96.31 289 GLU A CA 1
ATOM 2307 C C . GLU A 1 289 ? -0.820 -2.932 17.841 1.00 96.31 289 GLU A C 1
ATOM 2309 O O . GLU A 1 289 ? -0.465 -3.622 18.794 1.00 96.31 289 GLU A O 1
ATOM 2314 N N . MET A 1 290 ? -1.974 -3.151 17.207 1.00 97.12 290 MET A N 1
ATOM 2315 C CA . MET A 1 290 ? -2.904 -4.232 17.552 1.00 97.12 290 MET A CA 1
ATOM 2316 C C . MET A 1 290 ? -2.232 -5.606 17.472 1.00 97.12 290 MET A C 1
ATOM 2318 O O . MET A 1 290 ? -2.389 -6.409 18.387 1.00 97.12 290 MET A O 1
ATOM 2322 N N . LEU A 1 291 ? -1.438 -5.863 16.432 1.00 96.38 291 LEU A N 1
ATOM 2323 C CA . LEU A 1 291 ? -0.732 -7.133 16.247 1.00 96.38 291 LEU A CA 1
ATOM 2324 C C . LEU A 1 291 ? 0.428 -7.345 17.236 1.00 96.38 291 LEU A C 1
ATOM 2326 O O . LEU A 1 291 ? 0.970 -8.442 17.297 1.00 96.38 291 LEU A O 1
ATOM 2330 N N . THR A 1 292 ? 0.804 -6.345 18.043 1.00 96.62 292 THR A N 1
ATOM 2331 C CA . THR A 1 292 ? 1.757 -6.556 19.151 1.00 96.62 292 THR A CA 1
ATOM 2332 C C . THR A 1 292 ? 1.120 -7.206 20.382 1.00 96.62 292 THR A C 1
ATOM 2334 O O . THR A 1 292 ? 1.841 -7.709 21.248 1.00 96.62 292 THR A O 1
ATOM 2337 N N . VAL A 1 293 ? -0.216 -7.208 20.473 1.00 97.38 293 VAL A N 1
ATOM 2338 C CA . VAL A 1 293 ? -0.964 -7.845 21.562 1.00 97.38 293 VAL A CA 1
ATOM 2339 C C . VAL A 1 293 ? -1.068 -9.349 21.273 1.00 97.38 293 VAL A C 1
ATOM 2341 O O . VAL A 1 293 ? -1.632 -9.709 20.238 1.00 97.38 293 VAL A O 1
ATOM 2344 N N . PRO A 1 294 ? -0.578 -10.240 22.162 1.00 96.94 294 PRO A N 1
ATOM 2345 C CA . PRO A 1 294 ? -0.499 -11.679 21.885 1.00 96.94 294 PRO A CA 1
ATOM 2346 C C . PRO A 1 294 ? -1.834 -12.327 21.507 1.00 96.94 294 PRO A C 1
ATOM 2348 O O . PRO A 1 294 ? -1.889 -13.122 20.576 1.00 96.94 294 PRO A O 1
ATOM 2351 N N . GLU A 1 295 ? -2.921 -11.952 22.183 1.00 97.06 295 GLU A N 1
ATOM 2352 C CA . GLU A 1 295 ? -4.265 -12.471 21.900 1.00 97.06 295 GLU A CA 1
ATOM 2353 C C . GLU A 1 295 ? -4.699 -12.171 20.455 1.00 97.06 295 GLU A C 1
ATOM 2355 O O . GLU A 1 295 ? -5.128 -13.065 19.724 1.00 97.06 295 GLU A O 1
ATOM 2360 N N . TYR A 1 296 ? -4.528 -10.922 20.012 1.00 97.25 296 TYR A N 1
ATOM 2361 C CA . TYR A 1 296 ? -4.901 -10.503 18.661 1.00 97.25 296 TYR A CA 1
ATOM 2362 C C . TYR A 1 296 ? -3.954 -11.086 17.618 1.00 97.25 296 TYR A C 1
ATOM 2364 O O . TYR A 1 296 ? -4.407 -11.494 16.552 1.00 97.25 296 TYR A O 1
ATOM 2372 N N . PHE A 1 297 ? -2.658 -11.161 17.926 1.00 96.44 297 PHE A N 1
ATOM 2373 C CA . PHE A 1 297 ? -1.670 -11.810 17.070 1.00 96.44 297 PHE A CA 1
ATOM 2374 C C . PHE A 1 297 ? -2.081 -13.253 16.761 1.00 96.44 297 PHE A C 1
ATOM 2376 O O . PHE A 1 297 ? -2.245 -13.601 15.593 1.00 96.44 297 PHE A O 1
ATOM 2383 N N . THR A 1 298 ? -2.320 -14.064 17.796 1.00 96.56 298 THR A N 1
ATOM 2384 C CA . THR A 1 298 ? -2.706 -15.474 17.649 1.00 96.56 298 THR A CA 1
ATOM 2385 C C . THR A 1 298 ? -4.015 -15.612 16.885 1.00 96.56 298 THR A C 1
ATOM 2387 O O . THR A 1 298 ? -4.114 -16.434 15.971 1.00 96.56 298 THR A O 1
ATOM 2390 N N . PHE A 1 299 ? -5.006 -14.769 17.200 1.00 96.25 299 PHE A N 1
ATOM 2391 C CA . PHE A 1 299 ? -6.262 -14.758 16.463 1.00 96.25 299 PHE A CA 1
ATOM 2392 C C . PHE A 1 299 ? -6.017 -14.519 14.970 1.00 96.25 299 PHE A C 1
ATOM 2394 O O . PHE A 1 299 ? -6.413 -15.355 14.164 1.00 96.25 299 PHE A O 1
ATOM 2401 N N . TRP A 1 300 ? -5.332 -13.442 14.580 1.00 96.00 300 TRP A N 1
ATOM 2402 C CA . TRP A 1 300 ? -5.154 -13.084 13.168 1.00 96.00 300 TRP A CA 1
ATOM 2403 C C . TRP A 1 300 ? -4.174 -13.992 12.405 1.00 96.00 300 TRP A C 1
ATOM 2405 O O . TRP A 1 300 ? -4.291 -14.111 11.183 1.00 96.00 300 TRP A O 1
ATOM 2415 N N . ALA A 1 301 ? -3.240 -14.638 13.108 1.00 95.50 301 ALA A N 1
ATOM 2416 C CA . ALA A 1 301 ? -2.290 -15.599 12.546 1.00 95.50 301 ALA A CA 1
ATOM 2417 C C . ALA A 1 301 ? -2.916 -16.979 12.299 1.00 95.50 301 ALA A C 1
ATOM 2419 O O . ALA A 1 301 ? -2.413 -17.742 11.475 1.00 95.50 301 ALA A O 1
ATOM 2420 N N . SER A 1 302 ? -4.015 -17.306 12.990 1.00 92.94 302 SER A N 1
ATOM 2421 C CA . SER A 1 302 ? -4.671 -18.604 12.826 1.00 92.94 302 SER A CA 1
ATOM 2422 C C . SER A 1 302 ? -5.111 -18.849 11.379 1.00 92.94 302 SER A C 1
ATOM 2424 O O . SER A 1 302 ? -5.580 -17.945 10.678 1.00 92.94 302 SER A O 1
ATOM 2426 N N . ALA A 1 303 ? -4.945 -20.096 10.936 1.00 83.06 303 ALA A N 1
ATOM 2427 C CA . ALA A 1 303 ? -5.264 -20.492 9.576 1.00 83.06 303 ALA A CA 1
ATOM 2428 C C . ALA A 1 303 ? -6.743 -20.228 9.260 1.00 83.06 303 ALA A C 1
ATOM 2430 O O . ALA A 1 303 ? -7.640 -20.490 10.064 1.00 83.06 303 ALA A O 1
ATOM 2431 N N . VAL A 1 304 ? -6.989 -19.729 8.053 1.00 79.75 304 VAL A N 1
ATOM 2432 C CA . VAL A 1 304 ? -8.317 -19.730 7.443 1.00 79.75 304 VAL A CA 1
ATOM 2433 C C . VAL A 1 304 ? -8.257 -20.727 6.317 1.00 79.75 304 VAL A C 1
ATOM 2435 O O . VAL A 1 304 ? -7.416 -20.593 5.426 1.00 79.75 304 VAL A O 1
ATOM 2438 N N . ALA A 1 305 ? -9.160 -21.701 6.339 1.00 69.88 305 ALA A N 1
ATOM 2439 C CA . ALA A 1 305 ? -9.443 -22.489 5.158 1.00 69.88 305 ALA A CA 1
ATOM 2440 C C . ALA A 1 305 ? -10.073 -21.544 4.134 1.00 69.88 305 ALA A C 1
ATOM 2442 O O . ALA A 1 305 ? -11.281 -21.324 4.136 1.00 69.88 305 ALA A O 1
ATOM 2443 N N . ILE A 1 306 ? -9.241 -20.916 3.307 1.00 68.31 306 ILE A N 1
ATOM 2444 C CA . ILE A 1 306 ? -9.739 -20.282 2.101 1.00 68.31 306 ILE A CA 1
ATOM 2445 C C . ILE A 1 306 ? -9.632 -21.356 1.029 1.00 68.31 306 ILE A C 1
ATOM 2447 O O . ILE A 1 306 ? -8.500 -21.737 0.715 1.00 68.31 306 ILE A O 1
ATOM 2451 N N . PRO A 1 307 ? -10.762 -21.907 0.550 1.00 66.62 307 PRO A N 1
ATOM 2452 C CA . PRO A 1 307 ? -10.719 -23.016 -0.382 1.00 66.62 307 PRO A CA 1
ATOM 2453 C C . PRO A 1 307 ? -9.845 -22.634 -1.572 1.00 66.62 307 PRO A C 1
ATOM 2455 O O . PRO A 1 307 ? -9.992 -21.548 -2.138 1.00 66.62 307 PRO A O 1
ATOM 2458 N N . PHE A 1 308 ? -8.907 -23.515 -1.914 1.00 61.66 308 PHE A N 1
ATOM 2459 C CA . PHE A 1 308 ? -8.257 -23.433 -3.210 1.00 61.66 308 PHE A CA 1
ATOM 2460 C C . PHE A 1 308 ? -9.324 -23.601 -4.284 1.00 61.66 308 PHE A C 1
ATOM 2462 O O . PHE A 1 308 ? -10.315 -24.310 -4.085 1.00 61.66 308 PHE A O 1
ATOM 2469 N N . GLU A 1 309 ? -9.125 -22.934 -5.415 1.00 62.59 309 GLU A N 1
ATOM 2470 C CA . GLU A 1 309 ? -9.971 -23.149 -6.576 1.00 62.59 309 GLU A CA 1
ATOM 2471 C C . GLU A 1 309 ? -10.001 -24.631 -6.905 1.00 62.59 309 GLU A C 1
ATOM 2473 O O . GLU A 1 309 ? -8.993 -25.240 -7.256 1.00 62.59 309 GLU A O 1
ATOM 2478 N N . THR A 1 310 ? -11.182 -25.222 -6.783 1.00 55.25 310 THR A N 1
ATOM 2479 C CA . THR A 1 310 ? -11.446 -26.484 -7.446 1.00 55.25 310 THR A CA 1
ATOM 2480 C C . THR A 1 310 ? -11.530 -26.159 -8.929 1.00 55.25 310 THR A C 1
ATOM 2482 O O . THR A 1 310 ? -12.357 -25.355 -9.357 1.00 55.25 310 THR A O 1
ATOM 2485 N N . THR A 1 311 ? -10.672 -26.783 -9.731 1.00 54.34 311 THR A N 1
ATOM 2486 C CA . THR A 1 311 ? -10.542 -26.618 -11.193 1.00 54.34 311 THR A CA 1
ATOM 2487 C C . THR A 1 311 ? -11.817 -27.010 -11.973 1.00 54.34 311 THR A C 1
ATOM 2489 O O . THR A 1 311 ? -11.816 -27.102 -13.194 1.00 54.34 311 THR A O 1
ATOM 2492 N N . SER A 1 312 ? -12.937 -27.236 -11.281 1.00 52.47 312 SER A N 1
ATOM 2493 C CA . SER A 1 312 ? -14.142 -27.912 -11.760 1.00 52.47 312 SER A CA 1
ATOM 2494 C C . SER A 1 312 ? -15.062 -27.061 -12.647 1.00 52.47 312 SER A C 1
ATOM 2496 O O . SER A 1 312 ? -16.067 -27.578 -13.125 1.00 52.47 312 SER A O 1
ATOM 2498 N N . SER A 1 313 ? -14.769 -25.777 -12.875 1.00 52.47 313 SER A N 1
ATOM 2499 C CA . SER A 1 313 ? -15.709 -24.863 -13.556 1.00 52.47 313 SER A CA 1
ATOM 2500 C C . SER A 1 313 ? -15.364 -24.539 -15.015 1.00 52.47 313 SER A C 1
ATOM 2502 O O . SER A 1 313 ? -16.043 -23.708 -15.615 1.00 52.47 313 SER A O 1
ATOM 2504 N N . GLN A 1 314 ? -14.340 -25.160 -15.616 1.00 51.56 314 GLN A N 1
ATOM 2505 C CA . GLN A 1 314 ? -13.981 -24.902 -17.023 1.00 51.56 314 GLN A CA 1
ATOM 2506 C C . GLN A 1 314 ? -14.655 -25.828 -18.058 1.00 51.56 314 GLN A C 1
ATOM 2508 O O . GLN A 1 314 ? -14.480 -25.604 -19.251 1.00 51.56 314 GLN A O 1
ATOM 2513 N N . GLU A 1 315 ? -15.482 -26.801 -17.661 1.00 49.34 315 GLU A N 1
ATOM 2514 C CA . GLU A 1 315 ? -15.934 -27.874 -18.571 1.00 49.34 315 GLU A CA 1
ATOM 2515 C C . GLU A 1 315 ? -17.411 -27.806 -19.033 1.00 49.34 315 GLU A C 1
ATOM 2517 O O . GLU A 1 315 ? -18.005 -28.831 -19.348 1.00 49.34 315 GLU A O 1
ATOM 2522 N N . GLN A 1 316 ? -18.049 -26.626 -19.108 1.00 49.56 316 GLN A N 1
ATOM 2523 C CA . GLN A 1 316 ? -19.439 -26.521 -19.623 1.00 49.56 316 GLN A CA 1
ATOM 2524 C C . GLN A 1 316 ? -19.713 -25.368 -20.606 1.00 49.56 316 GLN A C 1
ATOM 2526 O O . GLN A 1 316 ? -20.821 -24.835 -20.659 1.00 49.56 316 GLN A O 1
ATOM 2531 N N . VAL A 1 317 ? -18.742 -24.997 -21.446 1.00 50.50 317 VAL A N 1
ATOM 2532 C CA . VAL A 1 317 ? -19.008 -24.122 -22.610 1.00 50.50 317 VAL A CA 1
ATOM 2533 C C . VAL A 1 317 ? -18.490 -24.762 -23.897 1.00 50.50 317 VAL A C 1
ATOM 2535 O O . VAL A 1 317 ? -17.736 -24.161 -24.652 1.00 50.50 317 VAL A O 1
ATOM 2538 N N . VAL A 1 318 ? -18.884 -26.006 -24.159 1.00 59.09 318 VAL A N 1
ATOM 2539 C CA . VAL A 1 318 ? -18.789 -26.595 -25.500 1.00 59.09 318 VAL A CA 1
ATOM 2540 C C . VAL A 1 318 ? -20.113 -27.294 -25.802 1.00 59.09 318 VAL A C 1
ATOM 2542 O O . VAL A 1 318 ? -20.667 -27.972 -24.944 1.00 59.09 318 VAL A O 1
ATOM 2545 N N . ALA A 1 319 ? -20.588 -27.107 -27.034 1.00 52.94 319 ALA A N 1
ATOM 2546 C CA . ALA A 1 319 ? -21.748 -27.734 -27.671 1.00 52.94 319 ALA A CA 1
ATOM 2547 C C . ALA A 1 319 ? -23.133 -27.097 -27.427 1.00 52.94 319 ALA A C 1
ATOM 2549 O O . ALA A 1 319 ? -24.026 -27.664 -26.803 1.00 52.94 319 ALA A O 1
ATOM 2550 N N . LYS A 1 320 ? -23.366 -25.967 -28.102 1.00 50.50 320 LYS A N 1
ATOM 2551 C CA . LYS A 1 320 ? -24.557 -25.848 -28.960 1.00 50.50 320 LYS A CA 1
ATOM 2552 C C . LYS A 1 320 ? -24.112 -25.420 -30.355 1.00 50.50 320 LYS A C 1
ATOM 2554 O O . LYS A 1 320 ? -24.146 -24.242 -30.695 1.00 50.50 320 LYS A O 1
ATOM 2559 N N . GLU A 1 321 ? -23.654 -26.396 -31.133 1.00 57.88 321 GLU A N 1
ATOM 2560 C CA . GLU A 1 321 ? -23.726 -26.307 -32.590 1.00 57.88 321 GLU A CA 1
ATOM 2561 C C . GLU A 1 321 ? -25.212 -26.300 -32.968 1.00 57.88 321 GLU A C 1
ATOM 2563 O O . GLU A 1 321 ? -25.967 -27.195 -32.582 1.00 57.88 321 GLU A O 1
ATOM 2568 N N . HIS A 1 322 ? -25.648 -25.238 -33.643 1.00 56.59 322 HIS A N 1
ATOM 2569 C CA . HIS A 1 322 ? -26.940 -25.207 -34.317 1.00 56.59 322 HIS A CA 1
ATOM 2570 C C . HIS A 1 322 ? -26.776 -25.854 -35.707 1.00 56.59 322 HIS A C 1
ATOM 2572 O O . HIS A 1 322 ? -25.778 -25.551 -36.364 1.00 56.59 322 HIS A O 1
ATOM 2578 N N . PRO A 1 323 ? -27.708 -26.733 -36.126 1.00 68.12 323 PRO A N 1
ATOM 2579 C CA . PRO A 1 323 ? -27.699 -27.384 -37.437 1.00 68.12 323 PRO A CA 1
ATOM 2580 C C . PRO A 1 323 ? -27.963 -26.429 -38.603 1.00 68.12 323 PRO A C 1
ATOM 2582 O O . PRO A 1 323 ? -28.642 -25.395 -38.386 1.00 68.12 323 PRO A O 1
#